Protein AF-A0A7C5WT04-F1 (afdb_monomer)

Foldseek 3Di:
DQVVVVEAEDEDDDPPDQWEQPPVVSYIYGYPPDDPQSSLLSVQLNVLLVVCVVPPVNLVVLVVVDDDPRSVVVSSVSSNVRSLCVQQNLVNLLVVCVVPNQDLVQLVVSCVVSVHHSQSSQVSNQVSVDAQKKKWKWADVQIFTCDIDHAQTDDGGQGDDCPAVLVVCLVVQDKDWAWHQDRQGKIFGIKIWGDDPRMIIIIGGNIGHHDD

Organism: NCBI:txid187137

InterPro domains:
  IPR010359 IrrE N-terminal-like domain [PF06114] (23-123)
  IPR052345 Radiation response metalloprotease [PTHR43236] (22-124)

Solvent-accessible surface area (backbone atoms only — not comparable to full-atom values): 11255 Å² total; per-residue (Å²): 111,53,73,82,73,75,38,46,69,48,77,38,93,52,88,96,45,65,52,48,69,40,79,92,76,58,30,38,37,30,30,61,93,55,53,73,52,53,44,51,46,39,54,36,25,52,50,30,48,52,56,45,70,69,33,62,65,63,46,48,55,44,57,76,76,31,59,69,74,58,27,54,54,49,51,55,50,49,18,53,49,47,20,45,40,74,53,54,40,64,70,57,52,48,50,52,36,73,74,66,44,99,45,40,63,52,27,52,53,47,8,61,77,50,51,48,50,48,68,56,30,30,50,54,50,27,62,71,70,34,88,32,15,26,26,37,35,32,32,71,86,75,40,16,29,71,41,50,42,54,39,58,46,42,59,70,62,47,66,56,53,79,87,36,69,72,40,46,22,56,75,68,60,47,65,48,74,42,64,41,78,41,69,86,57,12,38,22,61,41,28,35,39,38,50,55,95,81,23,32,28,34,31,32,33,61,31,42,65,50,84,128

Mean predicted aligned error: 5.3 Å

Secondary structure (DSSP, 8-state):
-GGGGT-EEEEE--TT-SEEEETTTTEEEEETT--HHHHHHHHHHHHHHHHHHH-HHHHHHHHHH--HHHHHHHHHHHHHHHHHHHHS-HHHHHHHHHHH-S-THHHHHHHHHHT--HHHHHHHHHHHH-TTEEEEEEETTTTEEEEEEETTPPPTTPBPPTTSHHHHHHHH---EEEEEEPTTS-EEEEEEEEEETTEEEEEEEEEEPPP-

pLDDT: mean 91.9, std 8.06, range [43.53, 98.06]

Structure (mmCIF, N/CA/C/O backbone):
data_AF-A0A7C5WT04-F1
#
_entry.id   AF-A0A7C5WT04-F1
#
loop_
_atom_site.group_PDB
_atom_site.id
_atom_site.type_symbol
_atom_site.label_atom_id
_atom_site.label_alt_id
_atom_site.label_comp_id
_atom_site.label_asym_id
_atom_site.label_entity_id
_atom_site.label_seq_id
_atom_site.pdbx_PDB_ins_code
_atom_site.Cartn_x
_atom_site.Cartn_y
_atom_site.Cartn_z
_atom_site.occupancy
_atom_site.B_iso_or_equiv
_atom_site.auth_seq_id
_atom_site.auth_comp_id
_atom_site.auth_asym_id
_atom_site.auth_atom_id
_atom_site.pdbx_PDB_model_num
ATOM 1 N N . MET A 1 1 ? -11.963 -11.479 10.778 1.00 56.78 1 MET A N 1
ATOM 2 C CA . MET A 1 1 ? -11.386 -10.210 11.261 1.00 56.78 1 MET A CA 1
ATOM 3 C C . MET A 1 1 ? -12.287 -9.631 12.344 1.00 56.78 1 MET A C 1
ATOM 5 O O . MET A 1 1 ? -12.083 -10.039 13.468 1.00 56.78 1 MET A O 1
ATOM 9 N N . ALA A 1 2 ? -13.352 -8.876 12.051 1.00 56.00 2 ALA A N 1
ATOM 10 C CA . ALA A 1 2 ? -14.196 -8.246 13.087 1.00 56.00 2 ALA A CA 1
ATOM 11 C C . ALA A 1 2 ? -14.791 -9.197 14.156 1.00 56.00 2 ALA A C 1
ATOM 13 O O . ALA A 1 2 ? -14.663 -8.926 15.344 1.00 56.00 2 ALA A O 1
ATOM 14 N N . ALA A 1 3 ? -15.331 -10.360 13.765 1.00 56.12 3 ALA A N 1
ATOM 15 C CA . ALA A 1 3 ? -15.886 -11.328 14.725 1.00 56.12 3 ALA A CA 1
ATOM 16 C C . ALA A 1 3 ? -14.841 -11.919 15.695 1.00 56.12 3 ALA A C 1
ATOM 18 O O . ALA A 1 3 ? -15.189 -12.319 16.798 1.00 56.12 3 ALA A O 1
ATOM 19 N N . GLY A 1 4 ? -13.562 -11.956 15.300 1.00 60.34 4 GLY A N 1
ATOM 20 C CA . GLY A 1 4 ? -12.471 -12.423 16.166 1.00 60.34 4 GLY A CA 1
ATOM 21 C C . GLY A 1 4 ? -12.007 -11.380 17.186 1.00 60.34 4 GLY A C 1
ATOM 22 O O . GLY A 1 4 ? -11.239 -11.721 18.072 1.00 60.34 4 GLY A O 1
ATOM 23 N N . ILE A 1 5 ? -12.470 -10.132 17.052 1.00 61.31 5 ILE A N 1
ATOM 24 C CA . ILE A 1 5 ? -12.111 -8.976 17.892 1.00 61.31 5 ILE A CA 1
ATOM 25 C C . ILE A 1 5 ? -13.362 -8.484 18.660 1.00 61.31 5 ILE A C 1
ATOM 27 O O . ILE A 1 5 ? -13.344 -7.455 19.314 1.00 61.31 5 ILE A O 1
ATOM 31 N N . GLY A 1 6 ? -14.485 -9.212 18.581 1.00 68.38 6 GLY A N 1
ATOM 32 C CA . GLY A 1 6 ? -15.721 -8.877 19.300 1.00 68.38 6 GLY A CA 1
ATOM 33 C C . GLY A 1 6 ? -16.597 -7.803 18.645 1.00 68.38 6 GLY A C 1
ATOM 34 O O . GLY A 1 6 ? -17.651 -7.478 19.187 1.00 68.38 6 GLY A O 1
ATOM 35 N N . PHE A 1 7 ? -16.235 -7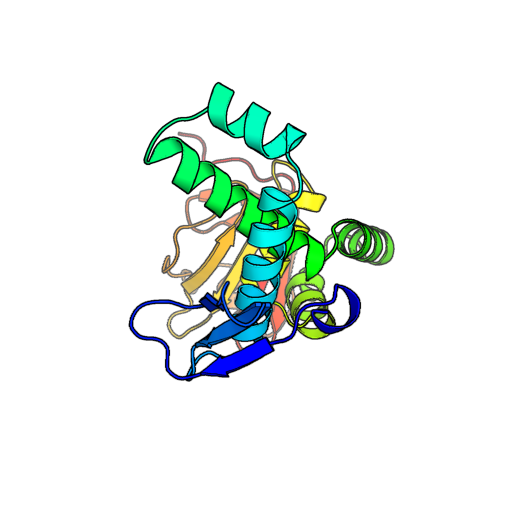.295 17.462 1.00 76.19 7 PHE A N 1
ATOM 36 C CA . PHE A 1 7 ? -17.035 -6.289 16.757 1.00 76.19 7 PHE A CA 1
ATOM 37 C C . PHE A 1 7 ? -18.070 -6.917 15.827 1.00 76.19 7 PHE A C 1
ATOM 39 O O . PHE A 1 7 ? -17.765 -7.774 14.988 1.00 76.19 7 PHE A O 1
ATOM 46 N N . ARG A 1 8 ? -19.306 -6.418 15.921 1.00 86.88 8 ARG A N 1
ATOM 47 C CA . ARG A 1 8 ? -20.314 -6.604 14.874 1.00 86.88 8 ARG A CA 1
ATOM 48 C C . ARG A 1 8 ? -20.053 -5.598 13.766 1.00 86.88 8 ARG A C 1
ATOM 50 O O . ARG A 1 8 ? -19.642 -4.472 14.031 1.00 86.88 8 ARG A O 1
ATOM 57 N N . TRP A 1 9 ? -20.322 -5.988 12.528 1.00 91.00 9 TRP A N 1
ATOM 58 C CA . TRP A 1 9 ? -20.240 -5.064 11.406 1.00 91.00 9 TRP A CA 1
ATOM 59 C C . TRP A 1 9 ? -21.327 -5.346 10.379 1.00 91.00 9 TRP A C 1
ATOM 61 O O . TRP A 1 9 ? -21.809 -6.477 10.265 1.00 91.00 9 TRP A O 1
ATOM 71 N N . ARG A 1 10 ? -21.710 -4.312 9.631 1.00 91.31 10 ARG A N 1
ATOM 72 C CA . ARG A 1 10 ? -22.603 -4.432 8.476 1.00 91.31 10 ARG A CA 1
ATOM 73 C C . ARG A 1 10 ? -22.314 -3.351 7.447 1.00 91.31 10 ARG A C 1
ATOM 75 O O . ARG A 1 10 ? -21.792 -2.287 7.771 1.00 91.31 10 ARG A O 1
ATOM 82 N N . VAL A 1 11 ? -22.705 -3.625 6.211 1.00 92.06 11 VAL A N 1
ATOM 83 C CA . VAL A 1 11 ? -22.750 -2.617 5.154 1.00 92.06 11 VAL A CA 1
ATOM 84 C C . VAL A 1 11 ? -24.024 -1.779 5.324 1.00 92.06 11 VAL A C 1
ATOM 86 O O . VAL A 1 11 ? -25.072 -2.326 5.680 1.00 92.06 11 VAL A O 1
ATOM 89 N N . ALA A 1 12 ? -23.924 -0.463 5.140 1.00 90.69 12 ALA A N 1
ATOM 90 C CA . ALA A 1 12 ? -25.054 0.456 5.237 1.00 90.69 12 ALA A CA 1
ATOM 91 C C . ALA A 1 12 ? -24.854 1.706 4.365 1.00 90.69 12 ALA A C 1
ATOM 93 O O . ALA A 1 12 ? -23.727 2.124 4.088 1.00 90.69 12 ALA A O 1
ATOM 94 N N . ALA A 1 13 ? -25.956 2.349 3.987 1.00 89.62 13 ALA A N 1
ATOM 95 C CA . ALA A 1 13 ? -25.935 3.688 3.417 1.00 89.62 13 ALA A CA 1
ATOM 96 C C . ALA A 1 13 ? -25.501 4.712 4.483 1.00 89.62 13 ALA A C 1
ATOM 98 O O . ALA A 1 13 ? -26.243 5.008 5.421 1.00 89.62 13 ALA A O 1
ATOM 99 N N . ILE A 1 14 ? -24.289 5.247 4.334 1.00 87.06 14 ILE A N 1
ATOM 100 C CA . ILE A 1 14 ? -23.695 6.252 5.222 1.00 87.06 14 ILE A CA 1
ATOM 101 C C . ILE A 1 14 ? -23.277 7.437 4.354 1.00 87.06 14 ILE A C 1
ATOM 103 O O . ILE A 1 14 ? -22.489 7.287 3.420 1.00 87.06 14 ILE A O 1
ATOM 107 N N . ALA A 1 15 ? -23.822 8.620 4.626 1.00 81.94 15 ALA A N 1
ATOM 108 C CA . ALA A 1 15 ? -23.558 9.796 3.808 1.00 81.94 15 ALA A CA 1
ATOM 109 C C . ALA A 1 15 ? -22.176 10.394 4.117 1.00 81.94 15 ALA A C 1
ATOM 111 O O . ALA A 1 15 ? -21.880 10.739 5.259 1.00 81.94 15 ALA A O 1
ATOM 112 N N . GLY A 1 16 ? -21.344 10.551 3.084 1.00 82.25 16 GLY A N 1
ATOM 113 C CA . GLY A 1 16 ? -20.104 11.334 3.153 1.00 82.25 16 GLY A CA 1
ATOM 114 C C . GLY A 1 16 ? -18.957 10.717 3.960 1.00 82.25 16 GLY A C 1
ATOM 115 O O . GLY A 1 16 ? -17.970 11.408 4.196 1.00 82.25 16 GLY A O 1
ATOM 116 N N . ARG A 1 17 ? -19.053 9.447 4.377 1.00 86.75 17 ARG A N 1
ATOM 117 C CA . ARG A 1 17 ? -17.987 8.733 5.103 1.00 86.75 17 ARG A CA 1
ATOM 118 C C . ARG A 1 17 ? -17.808 7.326 4.554 1.00 86.75 17 ARG A C 1
ATOM 120 O O . ARG A 1 17 ? -18.760 6.729 4.063 1.00 86.75 17 ARG A O 1
ATOM 127 N N . ASP A 1 18 ? -16.590 6.807 4.665 1.00 88.69 18 ASP A N 1
ATOM 128 C CA . ASP A 1 18 ? -16.270 5.447 4.234 1.00 88.69 18 ASP A CA 1
ATOM 129 C C . ASP A 1 18 ? -16.703 4.392 5.262 1.00 88.69 18 ASP A C 1
ATOM 131 O O . ASP A 1 18 ? -17.122 3.303 4.870 1.00 88.69 18 ASP A O 1
ATOM 135 N N . GLY A 1 19 ? -16.643 4.725 6.551 1.00 90.44 19 GLY A N 1
ATOM 136 C CA . GLY A 1 19 ? -17.105 3.906 7.665 1.00 90.44 19 GLY A CA 1
ATOM 137 C C . GLY A 1 19 ? -17.355 4.749 8.914 1.00 90.44 19 GLY A C 1
ATOM 138 O O . GLY A 1 19 ? -17.073 5.951 8.924 1.00 90.44 19 GLY A O 1
ATOM 139 N N . LEU A 1 20 ? -17.979 4.132 9.918 1.00 90.56 20 LEU A N 1
ATOM 140 C CA . LEU A 1 20 ? -18.071 4.657 11.281 1.00 90.56 20 LEU A CA 1
ATOM 141 C C . LEU A 1 20 ? -18.406 3.546 12.279 1.00 90.56 20 LEU A C 1
ATOM 143 O O . LEU A 1 20 ? -19.173 2.633 11.965 1.00 90.56 20 LEU A O 1
ATOM 147 N N . LEU A 1 21 ? -17.917 3.666 13.508 1.00 86.94 21 LEU A N 1
ATOM 148 C CA . LEU A 1 21 ? -18.434 2.911 14.646 1.00 86.94 21 LEU A CA 1
ATOM 149 C C . LEU A 1 21 ? -19.702 3.577 15.200 1.00 86.94 21 LEU A C 1
ATOM 151 O O . LEU A 1 21 ? -19.679 4.719 15.654 1.00 86.94 21 LEU A O 1
ATOM 155 N N . ASP A 1 22 ? -20.817 2.849 15.195 1.00 85.88 22 ASP A N 1
ATOM 156 C CA . ASP A 1 22 ? -22.022 3.267 15.906 1.00 85.88 22 ASP A CA 1
ATOM 157 C C . ASP A 1 22 ? -21.886 2.898 17.387 1.00 85.88 22 ASP A C 1
ATOM 159 O O . ASP A 1 22 ? -22.090 1.744 17.776 1.00 85.88 22 ASP A O 1
ATOM 163 N N . ALA A 1 23 ? -21.537 3.889 18.211 1.00 77.56 23 ALA A N 1
ATOM 164 C CA . ALA A 1 23 ? -21.316 3.723 19.646 1.00 77.56 23 ALA A CA 1
ATOM 165 C C . ALA A 1 23 ? -22.549 3.180 20.388 1.00 77.56 23 ALA A C 1
ATOM 167 O O . ALA A 1 23 ? -22.398 2.439 21.357 1.00 77.56 23 ALA A O 1
ATOM 168 N N . ALA A 1 24 ? -23.766 3.492 19.925 1.00 80.81 24 ALA A N 1
ATOM 169 C CA . ALA A 1 24 ? -24.991 3.034 20.580 1.00 80.81 24 ALA A CA 1
ATOM 170 C C . ALA A 1 24 ? -25.208 1.524 20.408 1.00 80.81 24 ALA A C 1
ATOM 172 O O . ALA A 1 24 ? -25.714 0.857 21.310 1.00 80.81 24 ALA A O 1
ATOM 173 N N . SER A 1 25 ? -24.827 0.973 19.253 1.00 80.88 25 SER A N 1
ATOM 174 C CA . SER A 1 25 ? -25.004 -0.449 18.947 1.00 80.88 25 SER A CA 1
ATOM 175 C C . SER A 1 25 ? -23.718 -1.275 19.035 1.00 80.88 25 SER A C 1
ATOM 177 O O . SER A 1 25 ? -23.782 -2.505 18.914 1.00 80.88 25 SER A O 1
ATOM 179 N N . GLY A 1 26 ? -22.558 -0.635 19.207 1.00 80.50 26 GLY A N 1
ATOM 180 C CA . GLY A 1 26 ? -21.248 -1.285 19.137 1.00 80.50 26 GLY A CA 1
ATOM 181 C C . GLY A 1 26 ? -20.995 -1.947 17.779 1.00 80.50 26 GLY A C 1
ATOM 182 O O . GLY A 1 26 ? -20.380 -3.013 17.713 1.00 80.50 26 GLY A O 1
ATOM 183 N N . THR A 1 27 ? -21.551 -1.382 16.702 1.00 90.00 27 THR A N 1
ATOM 184 C CA . THR A 1 27 ? -21.492 -1.966 15.354 1.00 90.00 27 THR A CA 1
ATOM 185 C C . THR A 1 27 ? -20.704 -1.063 14.419 1.00 90.00 27 THR A C 1
ATOM 187 O O . THR A 1 27 ? -21.025 0.113 14.273 1.00 90.00 27 THR A O 1
ATOM 190 N N . ILE A 1 28 ? -19.716 -1.626 13.726 1.00 91.69 28 ILE A N 1
ATOM 191 C CA . ILE A 1 28 ? -19.000 -0.925 12.659 1.00 91.69 28 ILE A CA 1
ATOM 192 C C . ILE A 1 28 ? -19.870 -0.924 11.400 1.00 91.69 28 ILE A C 1
ATOM 194 O O . ILE A 1 28 ? -20.248 -1.975 10.873 1.00 91.69 28 ILE A O 1
ATOM 198 N N . LEU A 1 29 ? -20.188 0.264 10.907 1.00 93.31 29 LEU A N 1
ATOM 199 C CA . LEU A 1 29 ? -20.897 0.467 9.657 1.00 93.31 29 LEU A CA 1
ATOM 200 C C . LEU A 1 29 ? -19.880 0.787 8.561 1.00 93.31 29 LEU A C 1
ATOM 202 O O . LEU A 1 29 ? -19.043 1.670 8.721 1.00 93.31 29 LEU A O 1
ATOM 206 N N . VAL A 1 30 ? -19.965 0.075 7.441 1.00 93.50 30 VAL A N 1
ATOM 207 C CA . VAL A 1 30 ? -19.126 0.304 6.257 1.00 93.50 30 VAL A CA 1
ATOM 208 C C . VAL A 1 30 ? -20.006 0.788 5.111 1.00 93.50 30 VAL A C 1
ATOM 210 O O . VAL A 1 30 ? -21.088 0.240 4.892 1.00 93.50 30 VAL A O 1
ATOM 213 N N . ALA A 1 31 ? -19.553 1.803 4.377 1.00 93.56 31 ALA A N 1
ATOM 214 C CA . ALA A 1 31 ? -20.346 2.414 3.322 1.00 93.56 31 ALA A CA 1
ATOM 215 C C . ALA A 1 31 ? -20.655 1.449 2.160 1.00 93.56 31 ALA A C 1
ATOM 217 O O . ALA A 1 31 ? -19.808 0.685 1.678 1.00 93.56 31 ALA A O 1
ATOM 218 N N . GLU A 1 32 ? -21.890 1.530 1.669 1.00 92.25 32 GLU A N 1
ATOM 219 C CA . GLU A 1 32 ? -22.326 0.891 0.426 1.00 92.25 32 GLU A CA 1
ATOM 220 C C . GLU A 1 32 ? -21.578 1.433 -0.806 1.00 92.25 32 GLU A C 1
ATOM 222 O O . GLU A 1 32 ? -21.035 2.536 -0.811 1.00 92.25 32 GLU A O 1
ATOM 227 N N . GLY A 1 33 ? -21.522 0.637 -1.880 1.00 88.00 33 GLY A N 1
ATOM 228 C CA . GLY A 1 33 ? -20.893 1.031 -3.151 1.00 88.00 33 GLY A CA 1
ATOM 229 C C . GLY A 1 33 ? -19.359 0.970 -3.175 1.00 88.00 33 GLY A C 1
ATOM 230 O O . GLY A 1 33 ? -18.752 1.075 -4.242 1.00 88.00 33 GLY A O 1
ATOM 231 N N . GLN A 1 34 ? -18.710 0.739 -2.033 1.00 88.44 34 GLN A N 1
ATOM 232 C CA . GLN A 1 34 ? -17.281 0.451 -1.979 1.00 88.44 34 GLN A CA 1
ATOM 233 C C . GLN A 1 34 ? -16.959 -0.942 -2.536 1.00 88.44 34 GLN A C 1
ATOM 235 O O . GLN A 1 34 ? -17.713 -1.899 -2.363 1.00 88.44 34 GLN A O 1
ATOM 240 N N . SER A 1 35 ? -15.783 -1.086 -3.153 1.00 89.81 35 SER A N 1
ATOM 2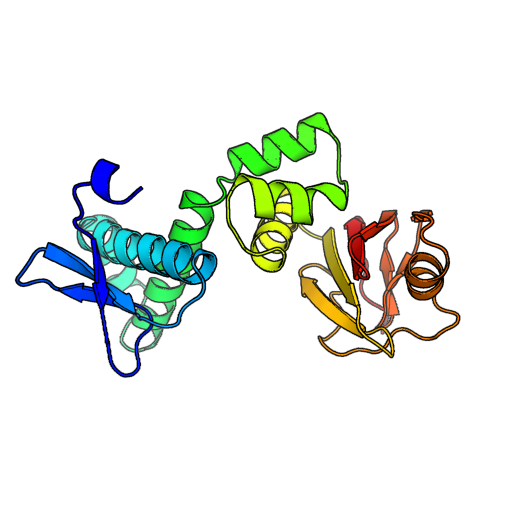41 C CA . SER A 1 35 ? -15.285 -2.412 -3.527 1.00 89.81 35 SER A CA 1
ATOM 242 C C . SER A 1 35 ? -15.038 -3.269 -2.275 1.00 89.81 35 SER A C 1
ATOM 244 O O . SER A 1 35 ? -14.645 -2.720 -1.243 1.00 89.81 35 SER A O 1
ATOM 246 N N . PRO A 1 36 ? -15.154 -4.610 -2.346 1.00 90.00 36 PRO A N 1
ATOM 247 C CA . PRO A 1 36 ? -14.924 -5.485 -1.188 1.00 90.00 36 PRO A CA 1
ATOM 248 C C . PRO A 1 36 ? -13.563 -5.268 -0.510 1.00 90.00 36 PRO A C 1
ATOM 250 O O . PRO A 1 36 ? -13.424 -5.356 0.706 1.00 90.00 36 PRO A O 1
ATOM 253 N N . ARG A 1 37 ? -12.543 -4.932 -1.304 1.00 90.19 37 ARG A N 1
ATOM 254 C CA . ARG A 1 37 ? -11.201 -4.593 -0.826 1.00 90.19 37 ARG A CA 1
ATOM 255 C C . ARG A 1 37 ? -11.178 -3.289 -0.024 1.00 90.19 37 ARG A C 1
ATOM 257 O O . ARG A 1 37 ? -10.518 -3.235 1.008 1.00 90.19 37 ARG A O 1
ATOM 264 N N . ARG A 1 38 ? -11.895 -2.255 -0.479 1.00 91.06 38 ARG A N 1
ATOM 265 C CA . ARG A 1 38 ? -12.017 -0.989 0.258 1.00 91.06 38 ARG A CA 1
ATOM 266 C C . ARG A 1 38 ? -12.828 -1.183 1.537 1.00 91.06 38 ARG A C 1
ATOM 268 O O . ARG A 1 38 ? -12.363 -0.752 2.579 1.00 91.06 38 ARG A O 1
ATOM 275 N N . GLN A 1 39 ? -13.918 -1.951 1.483 1.00 92.38 39 GLN A N 1
ATOM 276 C CA . GLN A 1 39 ? -14.703 -2.306 2.670 1.00 92.38 39 GLN A CA 1
ATOM 277 C C . GLN A 1 39 ? -13.863 -3.023 3.733 1.00 92.38 39 GLN A C 1
ATOM 279 O O . GLN A 1 39 ? -13.971 -2.717 4.915 1.00 92.38 39 GLN A O 1
ATOM 284 N N . ARG A 1 40 ? -12.988 -3.956 3.326 1.00 92.88 40 ARG A N 1
ATOM 285 C CA . ARG A 1 40 ? -12.052 -4.631 4.244 1.00 92.88 40 ARG A CA 1
ATOM 286 C C . ARG A 1 40 ? -11.071 -3.660 4.894 1.00 92.88 40 ARG A C 1
ATOM 288 O O . ARG A 1 40 ? -10.811 -3.796 6.085 1.00 92.88 40 ARG A O 1
ATOM 295 N N . PHE A 1 41 ? -10.537 -2.710 4.125 1.00 93.69 41 PHE A N 1
ATOM 296 C CA . PHE A 1 41 ? -9.653 -1.673 4.656 1.00 93.69 41 PHE A CA 1
ATOM 297 C C . PHE A 1 41 ? -10.378 -0.768 5.645 1.00 93.69 41 PHE A C 1
ATOM 299 O O . PHE A 1 41 ? -9.907 -0.612 6.763 1.00 93.69 41 PHE A O 1
ATOM 306 N N . THR A 1 42 ? -11.549 -0.251 5.272 1.00 93.94 42 THR A N 1
ATOM 307 C CA . THR A 1 42 ? -12.393 0.549 6.161 1.00 93.94 42 THR A CA 1
ATOM 308 C C . THR A 1 42 ? -12.718 -0.212 7.440 1.00 93.94 42 THR A C 1
ATOM 310 O O . THR A 1 42 ? -12.518 0.313 8.523 1.00 93.94 42 THR A O 1
ATOM 313 N N . LEU A 1 43 ? -13.139 -1.474 7.348 1.00 93.44 43 LEU A N 1
ATOM 314 C CA . LEU A 1 43 ? -13.425 -2.279 8.533 1.00 93.44 43 LEU A CA 1
ATOM 315 C C . LEU A 1 43 ? -12.204 -2.400 9.458 1.00 93.44 43 LEU A C 1
ATOM 317 O O . LEU A 1 43 ? -12.342 -2.232 10.664 1.00 93.44 43 LEU A O 1
ATOM 321 N N . ALA A 1 44 ? -11.019 -2.683 8.911 1.00 93.62 44 ALA A N 1
ATOM 322 C CA . ALA A 1 44 ? -9.790 -2.753 9.700 1.00 93.62 44 ALA A CA 1
ATOM 323 C C . ALA A 1 44 ? -9.414 -1.390 10.312 1.00 93.62 44 ALA A C 1
ATOM 325 O O . ALA A 1 44 ? -8.949 -1.338 11.446 1.00 93.62 44 ALA A O 1
ATOM 326 N N . HIS A 1 45 ? -9.651 -0.298 9.585 1.00 94.81 45 HIS A N 1
ATOM 327 C CA . HIS A 1 45 ? -9.417 1.072 10.035 1.00 94.81 45 HIS A CA 1
ATOM 328 C C . HIS A 1 45 ? -10.316 1.447 11.224 1.00 94.81 45 HIS A C 1
ATOM 330 O O . HIS A 1 45 ? -9.814 1.912 12.242 1.00 94.81 45 HIS A O 1
ATOM 336 N N . GLU A 1 46 ? -11.616 1.156 11.155 1.00 93.62 46 GLU A N 1
ATOM 337 C CA . GLU A 1 46 ? -12.550 1.403 12.265 1.00 93.62 46 GLU A CA 1
ATOM 338 C C . GLU A 1 46 ? -12.243 0.528 13.491 1.00 93.62 46 GLU A C 1
ATOM 340 O O . GLU A 1 46 ? -12.360 0.977 14.629 1.00 93.62 46 GLU A O 1
ATOM 345 N N . VAL A 1 47 ? -11.795 -0.718 13.282 1.00 92.25 47 VAL A N 1
ATOM 346 C CA . VAL A 1 47 ? -11.300 -1.551 14.390 1.00 92.25 47 VAL A CA 1
ATOM 347 C C . VAL A 1 47 ? -10.091 -0.891 15.059 1.00 92.25 47 VAL A C 1
ATOM 349 O O . VAL A 1 47 ? -10.015 -0.880 16.283 1.00 92.25 47 VAL A O 1
ATOM 352 N N . MET A 1 48 ? -9.157 -0.325 14.287 1.00 93.69 48 MET A N 1
ATOM 353 C CA . MET A 1 48 ? -7.988 0.349 14.857 1.00 93.69 48 MET A CA 1
ATOM 354 C C . MET A 1 48 ? -8.344 1.603 15.646 1.00 93.69 48 MET A C 1
ATOM 356 O O . MET A 1 48 ? -7.749 1.804 16.701 1.00 93.69 48 MET A O 1
ATOM 360 N N . HIS A 1 49 ? -9.317 2.398 15.188 1.00 91.88 49 HIS A N 1
ATOM 361 C CA . HIS A 1 49 ? -9.840 3.512 15.985 1.00 91.88 49 HIS A CA 1
ATOM 362 C C . HIS A 1 49 ? -10.226 3.038 17.377 1.00 91.88 49 HIS A C 1
ATOM 364 O O . HIS A 1 49 ? -9.769 3.586 18.376 1.00 91.88 49 HIS A O 1
ATOM 370 N N . ARG A 1 50 ? -11.000 1.954 17.437 1.00 89.94 50 ARG A N 1
ATOM 371 C CA . ARG A 1 50 ? -11.492 1.451 18.707 1.00 89.94 50 ARG A CA 1
ATOM 372 C C . ARG A 1 50 ? -10.389 0.886 19.599 1.00 89.94 50 ARG A C 1
ATOM 374 O O . ARG A 1 50 ? -10.413 1.131 20.797 1.00 89.94 50 ARG A O 1
ATOM 381 N N . LEU A 1 51 ? -9.423 0.170 19.027 1.00 91.25 51 LEU A N 1
ATOM 382 C CA . LEU A 1 51 ? -8.277 -0.340 19.787 1.00 91.25 51 LEU A CA 1
ATOM 383 C C . LEU A 1 51 ? -7.432 0.799 20.375 1.00 91.25 51 LEU A C 1
ATOM 385 O O . LEU A 1 51 ? -6.988 0.689 21.510 1.00 91.25 51 LEU A O 1
ATOM 389 N N . ILE A 1 52 ? -7.242 1.895 19.634 1.00 92.56 52 ILE A N 1
ATOM 390 C CA . ILE A 1 52 ? -6.512 3.075 20.123 1.00 92.56 52 ILE A CA 1
ATOM 391 C C . ILE A 1 52 ? -7.312 3.797 21.216 1.00 92.56 52 ILE A C 1
ATOM 393 O O . ILE A 1 52 ? -6.739 4.212 22.212 1.00 92.56 52 ILE A O 1
ATOM 397 N N . GLU A 1 53 ? -8.632 3.921 21.067 1.00 89.94 53 GLU A N 1
ATOM 398 C CA . GLU A 1 53 ? -9.502 4.513 22.095 1.00 89.94 53 GLU A CA 1
ATOM 399 C C . GLU A 1 53 ? -9.560 3.692 23.395 1.00 89.94 53 GLU A C 1
ATOM 401 O O . GLU A 1 53 ? -9.825 4.245 24.461 1.00 89.94 53 GLU A O 1
ATOM 406 N N . GLU A 1 54 ? -9.377 2.370 23.319 1.00 90.56 54 GLU A N 1
ATOM 407 C CA . GLU A 1 54 ? -9.296 1.479 24.488 1.00 90.56 54 GLU A CA 1
ATOM 408 C C . GLU A 1 54 ? -7.934 1.541 25.189 1.00 90.56 54 GLU A C 1
ATOM 410 O O . GLU A 1 54 ? -7.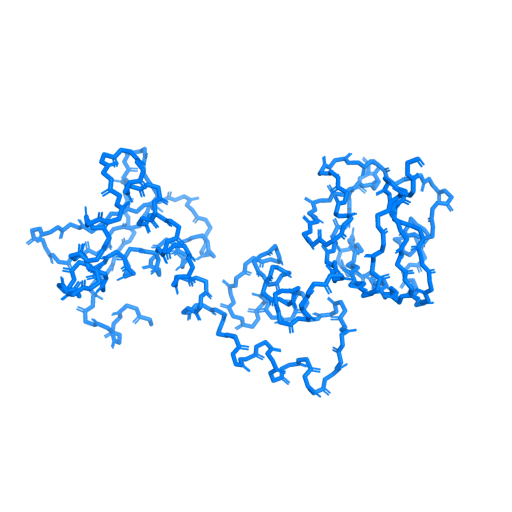846 1.230 26.378 1.00 90.56 54 GLU A O 1
ATOM 415 N N . ASP A 1 55 ? -6.891 1.957 24.474 1.00 94.19 55 ASP A N 1
ATOM 416 C CA . ASP A 1 55 ? -5.537 2.106 24.993 1.00 94.19 55 ASP A CA 1
ATOM 417 C C . ASP A 1 55 ? -5.351 3.499 25.611 1.00 94.19 55 ASP A C 1
ATOM 419 O O . ASP A 1 55 ? -4.950 4.467 24.962 1.00 94.19 55 ASP A O 1
ATOM 423 N N . GLY A 1 56 ? -5.688 3.602 26.899 1.00 92.81 56 GLY A N 1
ATOM 424 C CA . GLY A 1 56 ? -5.623 4.863 27.639 1.00 92.81 56 GLY A CA 1
ATOM 425 C C . GLY A 1 56 ? -4.216 5.458 27.746 1.00 92.81 56 GLY A C 1
ATOM 426 O O . GLY A 1 56 ? -4.097 6.680 27.803 1.00 92.81 56 GLY A O 1
ATOM 427 N N . GLU A 1 57 ? -3.165 4.631 27.744 1.00 95.94 57 GLU A N 1
ATOM 428 C CA . GLU A 1 57 ? -1.777 5.109 27.775 1.00 95.94 57 GLU A CA 1
ATOM 429 C C . GLU A 1 57 ? -1.405 5.729 26.426 1.00 95.94 57 GLU A C 1
ATOM 431 O O . GLU A 1 57 ? -1.027 6.899 26.372 1.00 95.94 57 GLU A O 1
ATOM 436 N N . LEU A 1 58 ? -1.626 5.002 25.324 1.00 93.50 58 LEU A N 1
ATOM 437 C CA . LEU A 1 58 ? -1.365 5.516 23.978 1.00 93.50 58 LEU A CA 1
ATOM 438 C C . LEU A 1 58 ? -2.164 6.791 23.687 1.00 93.50 58 LEU A C 1
ATOM 440 O O . LEU A 1 58 ? -1.646 7.733 23.084 1.00 93.50 58 LEU A O 1
ATOM 444 N N . LEU A 1 59 ? -3.435 6.827 24.088 1.00 92.94 59 LEU A N 1
ATOM 445 C CA . LEU A 1 59 ? -4.280 7.994 23.873 1.00 92.94 59 LEU A CA 1
ATOM 446 C C . LEU A 1 59 ? -3.779 9.202 24.680 1.00 92.94 59 LEU A C 1
ATOM 448 O O . LEU A 1 59 ? -3.752 10.310 24.144 1.00 92.94 59 LEU A O 1
ATOM 452 N N . SER A 1 60 ? -3.338 8.990 25.925 1.00 94.19 60 SER A N 1
ATOM 453 C CA . SER A 1 60 ? -2.719 10.038 26.747 1.00 94.19 60 SER A CA 1
ATOM 454 C C . SER A 1 60 ? -1.460 10.593 26.079 1.00 94.19 60 SER A C 1
ATOM 456 O O . SER A 1 60 ? -1.375 11.801 25.862 1.00 94.19 60 SER A O 1
ATOM 458 N N . ASP A 1 61 ? -0.542 9.723 25.649 1.00 95.81 61 ASP A N 1
ATOM 459 C CA . ASP A 1 61 ? 0.695 10.117 24.960 1.00 95.81 61 ASP A CA 1
ATOM 460 C C . ASP A 1 61 ? 0.411 10.943 23.693 1.00 95.81 61 ASP A C 1
ATOM 462 O O . ASP A 1 61 ? 1.099 11.923 23.386 1.00 95.81 61 ASP A O 1
ATOM 466 N N . LEU A 1 62 ? -0.630 10.574 22.939 1.00 93.56 62 LEU A N 1
ATOM 467 C CA . LEU A 1 62 ? -1.043 11.310 21.746 1.00 93.56 62 LEU A CA 1
ATOM 468 C C . LEU A 1 62 ? -1.582 12.702 22.075 1.00 93.56 62 LEU A C 1
ATOM 470 O O . LEU A 1 62 ? -1.268 13.646 21.349 1.00 93.56 62 LEU A O 1
ATOM 474 N N . HIS A 1 63 ? -2.369 12.831 23.143 1.00 93.69 63 HIS A N 1
ATOM 475 C CA . HIS A 1 63 ? -2.888 14.117 23.607 1.00 93.69 63 HIS A CA 1
ATOM 476 C C . HIS A 1 63 ? -1.796 15.028 24.177 1.00 93.69 63 HIS A C 1
ATOM 478 O O . HIS A 1 63 ? -1.897 16.244 24.038 1.00 93.69 63 HIS A O 1
ATOM 484 N N . GLU A 1 64 ? -0.745 14.467 24.774 1.00 95.75 64 GLU A N 1
ATOM 485 C CA . GLU A 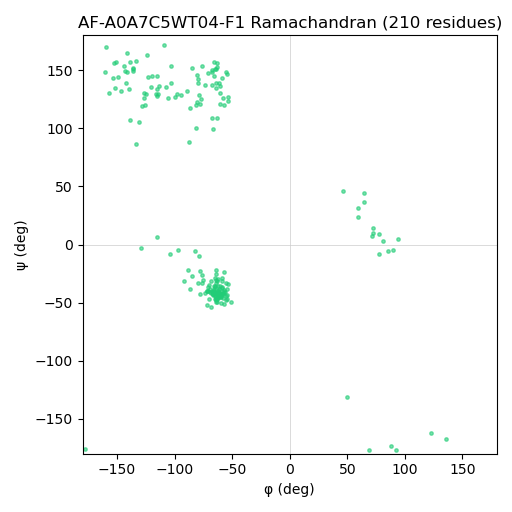1 64 ? 0.420 15.239 25.216 1.00 95.75 64 GLU A CA 1
ATOM 486 C C . GLU A 1 64 ? 1.256 15.748 24.032 1.00 95.75 64 GLU A C 1
ATOM 488 O O . GLU A 1 64 ? 1.783 16.861 24.064 1.00 95.75 64 GLU A O 1
ATOM 493 N N . ALA A 1 65 ? 1.375 14.948 22.969 1.00 95.62 65 ALA A N 1
ATOM 494 C CA . ALA A 1 65 ? 2.196 15.281 21.807 1.00 95.62 65 ALA A CA 1
ATOM 495 C C . ALA A 1 65 ? 1.484 16.157 20.759 1.00 95.62 65 ALA A C 1
ATOM 497 O O . ALA A 1 65 ? 2.150 16.865 19.994 1.00 95.62 65 ALA A O 1
ATOM 498 N N . TYR A 1 66 ? 0.153 16.093 20.667 1.00 96.31 66 TYR A N 1
ATOM 499 C CA . TYR A 1 66 ? -0.621 16.737 19.607 1.00 96.31 66 TYR A CA 1
ATOM 500 C C . TYR A 1 66 ? -1.958 17.293 20.104 1.00 96.31 66 TYR A C 1
ATOM 502 O O . TYR A 1 66 ? -2.640 16.693 20.925 1.00 96.31 66 TYR A O 1
ATOM 510 N N . GLU A 1 67 ? -2.414 18.380 19.477 1.00 93.94 67 GLU A N 1
ATOM 511 C CA . GLU A 1 67 ? -3.721 18.984 19.753 1.00 93.94 67 GLU A CA 1
ATOM 512 C C . GLU A 1 67 ? -4.493 19.315 18.466 1.00 93.94 67 GLU A C 1
ATOM 514 O O . GLU A 1 67 ? -3.924 19.465 17.373 1.00 93.94 67 GLU A O 1
ATOM 519 N N . GLY A 1 68 ? -5.820 19.430 18.597 1.00 95.25 68 GLY A N 1
ATOM 520 C CA . GLY A 1 68 ? -6.736 19.816 17.522 1.00 95.25 68 GLY A CA 1
ATOM 521 C C . GLY A 1 68 ? -6.530 19.010 16.236 1.00 95.25 68 GLY A C 1
ATOM 522 O O . GLY A 1 68 ? -6.395 17.789 16.248 1.00 95.25 68 GLY A O 1
ATOM 523 N N . ALA A 1 69 ? -6.432 19.706 15.103 1.00 95.19 69 ALA A N 1
ATOM 524 C CA . ALA A 1 69 ? -6.286 19.059 13.800 1.00 95.19 69 ALA A CA 1
ATOM 525 C C . ALA A 1 69 ? -4.976 18.253 13.647 1.00 95.19 69 ALA A C 1
ATOM 527 O O . ALA A 1 69 ? -4.883 17.391 12.773 1.00 95.19 69 ALA A O 1
ATOM 528 N N . ALA A 1 70 ? -3.927 18.540 14.431 1.00 94.81 70 ALA A N 1
ATOM 529 C CA . ALA A 1 70 ? -2.691 17.757 14.378 1.00 94.81 70 ALA A CA 1
ATOM 530 C C . ALA A 1 70 ? -2.879 16.371 15.005 1.00 94.81 70 ALA A C 1
ATOM 532 O O . ALA A 1 70 ? -2.401 15.390 14.430 1.00 94.81 70 ALA A O 1
ATOM 533 N N . LEU A 1 71 ? -3.623 16.309 16.113 1.00 94.69 71 LEU A N 1
ATOM 534 C CA . LEU A 1 71 ? -4.003 15.071 16.784 1.00 94.69 71 LEU A CA 1
ATOM 535 C C . LEU A 1 71 ? -4.883 14.204 15.883 1.00 94.69 71 LEU A C 1
ATOM 537 O O . LEU A 1 71 ? -4.551 13.045 15.655 1.00 94.69 71 LEU A O 1
ATOM 541 N N . GLU A 1 72 ? -5.933 14.776 15.287 1.00 93.50 72 GLU A N 1
ATOM 542 C CA . GLU A 1 72 ? -6.805 14.058 14.345 1.00 93.50 72 GLU A CA 1
ATOM 543 C C . GLU A 1 72 ? -5.991 13.433 13.205 1.00 93.50 72 GLU A C 1
ATOM 545 O O . GLU A 1 72 ? -6.100 12.244 12.920 1.00 93.50 72 GLU A O 1
ATOM 550 N N . ARG A 1 73 ? -5.076 14.202 12.599 1.00 94.62 73 ARG A N 1
ATOM 551 C CA . ARG A 1 73 ? -4.194 13.673 11.550 1.00 94.62 73 ARG A CA 1
ATOM 552 C C . ARG A 1 73 ? -3.253 12.580 12.061 1.00 94.62 73 ARG A C 1
ATOM 554 O O . ARG A 1 73 ? -2.864 11.723 11.269 1.00 94.62 73 ARG A O 1
ATOM 561 N N . ALA A 1 74 ? -2.797 12.645 13.310 1.00 94.00 74 ALA A N 1
ATOM 562 C CA . ALA A 1 74 ? -1.938 11.618 13.897 1.00 94.00 74 ALA A CA 1
ATOM 563 C C . ALA A 1 74 ? -2.713 10.314 14.126 1.00 94.00 74 ALA A C 1
ATOM 565 O O . ALA A 1 74 ? -2.247 9.264 13.682 1.00 94.00 74 ALA A O 1
ATOM 566 N N . LEU A 1 75 ? -3.913 10.402 14.704 1.00 95.06 75 LEU A N 1
ATOM 567 C CA . LEU A 1 75 ? -4.834 9.280 14.891 1.00 95.06 75 LEU A CA 1
ATOM 568 C C . LEU A 1 75 ? -5.171 8.607 13.559 1.00 95.06 75 LEU A C 1
ATOM 570 O O . LEU A 1 75 ? -4.935 7.415 13.400 1.00 95.06 75 LEU A O 1
ATOM 574 N N . GLU A 1 76 ? -5.587 9.377 12.555 1.00 94.44 76 GLU A N 1
ATOM 575 C CA . GLU A 1 76 ? -5.878 8.863 11.210 1.00 94.44 76 GLU A CA 1
ATOM 576 C C . GLU A 1 76 ? -4.682 8.122 10.590 1.00 94.44 76 GLU A C 1
ATOM 578 O O . GLU A 1 76 ? -4.828 7.070 9.958 1.00 94.44 76 GLU A O 1
ATOM 583 N N . ARG A 1 77 ? -3.457 8.637 10.768 1.00 94.50 77 ARG A N 1
ATOM 584 C CA . ARG A 1 77 ? -2.244 7.951 10.289 1.00 94.50 77 ARG A CA 1
ATOM 585 C C . ARG A 1 77 ? -1.997 6.642 11.034 1.00 94.50 77 ARG A C 1
ATOM 587 O O . ARG A 1 77 ? -1.625 5.662 10.389 1.00 94.50 77 ARG A O 1
ATOM 594 N N . LEU A 1 78 ? -2.204 6.614 12.350 1.00 95.31 78 LEU A N 1
ATOM 595 C CA . LEU A 1 78 ? -2.062 5.402 13.157 1.00 95.31 78 LEU A CA 1
ATOM 596 C C . LEU A 1 78 ? -3.119 4.355 12.800 1.00 95.31 78 LEU A C 1
ATOM 598 O O . LEU A 1 78 ? -2.762 3.195 12.603 1.00 95.31 78 LEU A O 1
ATOM 602 N N . CYS A 1 79 ? -4.376 4.754 12.600 1.00 95.25 79 CYS A N 1
ATOM 603 C CA . CYS A 1 79 ? -5.439 3.862 12.140 1.00 95.25 79 CYS A CA 1
ATOM 604 C C . CYS A 1 79 ? -5.114 3.260 10.772 1.00 95.25 79 CYS A C 1
ATOM 606 O O . CYS A 1 79 ? -5.210 2.047 10.586 1.00 95.25 79 CYS A O 1
ATOM 608 N N . ASN A 1 80 ? -4.638 4.075 9.826 1.00 94.62 80 ASN A N 1
ATOM 609 C CA . ASN A 1 80 ? -4.199 3.590 8.517 1.00 94.62 80 ASN A CA 1
ATOM 610 C C . ASN A 1 80 ? -3.010 2.620 8.613 1.00 94.62 80 ASN A C 1
ATOM 612 O O . ASN A 1 80 ? -2.990 1.605 7.914 1.00 94.62 80 ASN A O 1
ATOM 616 N N . LEU A 1 81 ? -2.036 2.905 9.483 1.00 93.69 81 LEU A N 1
ATOM 617 C CA . LEU A 1 81 ? -0.884 2.033 9.714 1.00 93.69 81 LEU A CA 1
ATOM 618 C C . LEU A 1 81 ? -1.302 0.692 10.332 1.00 93.69 81 LEU A C 1
ATOM 620 O O . LEU A 1 81 ? -0.873 -0.360 9.856 1.00 93.69 81 LEU A O 1
ATOM 624 N N . GLY A 1 82 ? -2.147 0.723 11.362 1.00 94.94 82 GLY A N 1
ATOM 625 C CA . GLY A 1 82 ? -2.656 -0.474 12.023 1.00 94.94 82 GLY A CA 1
ATOM 626 C C . GLY A 1 82 ? -3.541 -1.314 11.102 1.00 94.94 82 GLY A C 1
ATOM 627 O O . GLY A 1 82 ? -3.386 -2.531 11.044 1.00 94.94 82 GLY A O 1
ATOM 628 N N . ALA A 1 83 ? -4.400 -0.679 10.299 1.00 94.75 83 ALA A N 1
ATOM 629 C CA . ALA A 1 83 ? -5.227 -1.367 9.310 1.00 94.75 83 ALA A CA 1
ATOM 630 C C . ALA A 1 83 ? -4.370 -2.070 8.250 1.00 94.75 83 ALA A C 1
ATOM 632 O O . ALA A 1 83 ? -4.648 -3.213 7.878 1.00 94.75 83 ALA A O 1
ATOM 633 N N . ALA A 1 84 ? -3.304 -1.409 7.785 1.00 93.50 84 ALA A N 1
ATOM 634 C CA . ALA A 1 84 ? -2.350 -2.004 6.858 1.00 93.50 84 ALA A CA 1
ATOM 635 C C . ALA A 1 84 ? -1.639 -3.219 7.476 1.00 93.50 84 ALA A C 1
ATOM 637 O O . ALA A 1 84 ? -1.590 -4.262 6.830 1.00 93.50 84 ALA A O 1
ATOM 638 N N . GLU A 1 85 ? -1.161 -3.119 8.722 1.00 95.00 85 GLU A N 1
ATOM 639 C CA . GLU A 1 85 ? -0.525 -4.237 9.438 1.00 95.00 85 GLU A CA 1
ATOM 640 C C . GLU A 1 85 ? -1.492 -5.411 9.652 1.00 95.00 85 GLU A C 1
ATOM 642 O O . GLU A 1 85 ? -1.133 -6.565 9.436 1.00 95.00 85 GLU A O 1
ATOM 647 N N . MET A 1 86 ? -2.741 -5.127 10.027 1.00 94.75 86 MET A N 1
ATOM 648 C CA . MET A 1 86 ? -3.764 -6.146 10.266 1.00 94.75 86 MET A CA 1
ATOM 649 C C . MET A 1 86 ? -4.128 -6.916 8.990 1.00 94.75 86 MET A C 1
ATOM 651 O O . MET A 1 86 ? -4.424 -8.112 9.040 1.00 94.75 86 MET A O 1
ATOM 655 N N . LEU A 1 87 ? -4.141 -6.232 7.843 1.00 95.69 87 LEU A N 1
ATOM 656 C CA . LEU A 1 87 ? -4.512 -6.829 6.562 1.00 95.69 87 LEU A CA 1
ATOM 657 C C . LEU A 1 87 ? -3.337 -7.496 5.853 1.00 95.69 87 LEU A C 1
ATOM 659 O O . LEU A 1 87 ? -3.528 -8.547 5.246 1.00 95.69 87 LEU A O 1
ATOM 663 N N . LEU A 1 88 ? -2.147 -6.904 5.918 1.00 97.12 88 LEU A N 1
ATOM 664 C CA . LEU A 1 88 ? -0.921 -7.418 5.320 1.00 97.12 88 LEU A CA 1
ATOM 665 C C . LEU A 1 88 ? 0.219 -7.323 6.349 1.00 97.12 88 LEU A C 1
ATOM 667 O O . LEU A 1 88 ? 0.964 -6.340 6.352 1.00 97.12 88 LEU A O 1
ATOM 671 N N . PRO A 1 89 ? 0.377 -8.345 7.209 1.00 96.75 89 PRO A N 1
ATOM 672 C CA . PRO A 1 89 ? 1.368 -8.310 8.277 1.00 96.75 89 PRO A CA 1
ATOM 673 C C . PRO A 1 89 ? 2.796 -8.195 7.746 1.00 96.75 89 PRO A C 1
ATOM 675 O O . PRO A 1 89 ? 3.188 -8.903 6.812 1.00 96.75 89 PRO A O 1
ATOM 678 N N . ARG A 1 90 ? 3.628 -7.373 8.390 1.00 95.88 90 ARG A N 1
ATOM 679 C CA . ARG A 1 90 ? 5.037 -7.193 8.001 1.00 95.88 90 ARG A CA 1
ATOM 680 C C . ARG A 1 90 ? 5.825 -8.498 8.037 1.00 95.88 90 ARG A C 1
ATOM 682 O O . ARG A 1 90 ? 6.645 -8.738 7.153 1.00 95.88 90 ARG A O 1
ATOM 689 N N . ALA A 1 91 ? 5.534 -9.374 8.999 1.00 96.75 91 ALA A N 1
ATOM 690 C CA . ALA A 1 91 ? 6.151 -10.698 9.088 1.00 96.75 91 ALA A CA 1
ATOM 691 C C . ALA A 1 91 ? 5.867 -11.568 7.848 1.00 96.75 91 ALA A C 1
ATOM 693 O O . ALA A 1 91 ? 6.736 -12.309 7.390 1.00 96.75 91 ALA A O 1
ATOM 694 N N . GLU A 1 92 ? 4.673 -11.448 7.262 1.00 98.00 92 GLU A N 1
ATOM 695 C CA . GLU A 1 92 ? 4.294 -12.178 6.051 1.00 98.00 92 GLU A CA 1
ATOM 696 C C . GLU A 1 92 ? 5.019 -11.649 4.812 1.00 98.00 92 GLU A C 1
ATOM 698 O O . GLU A 1 92 ? 5.489 -12.435 3.986 1.00 98.00 92 GLU A O 1
ATOM 703 N N . VAL A 1 93 ? 5.173 -10.327 4.713 1.00 97.94 93 VAL A N 1
ATOM 704 C CA . VAL A 1 93 ? 5.957 -9.687 3.649 1.00 97.94 93 VAL A CA 1
ATOM 705 C C . VAL A 1 93 ? 7.428 -10.086 3.753 1.00 97.94 93 VAL A C 1
ATOM 707 O O . VAL A 1 93 ? 8.017 -10.521 2.763 1.00 97.94 93 VAL A O 1
ATOM 710 N N . ALA A 1 94 ? 8.008 -10.015 4.955 1.00 97.69 94 ALA A N 1
ATOM 711 C CA . ALA A 1 94 ? 9.385 -10.427 5.215 1.00 97.69 94 ALA A CA 1
ATOM 712 C C . ALA A 1 94 ? 9.609 -11.906 4.866 1.00 97.69 94 ALA A C 1
ATOM 714 O O . ALA A 1 94 ? 10.589 -12.246 4.206 1.00 97.69 94 ALA A O 1
ATOM 715 N N . ARG A 1 95 ? 8.664 -12.784 5.225 1.00 97.75 95 ARG A N 1
ATOM 716 C CA . ARG A 1 95 ? 8.707 -14.207 4.868 1.00 97.75 95 ARG A CA 1
ATOM 717 C C . ARG A 1 95 ? 8.673 -14.428 3.354 1.00 97.75 95 ARG A C 1
ATOM 719 O O . ARG A 1 95 ? 9.433 -15.247 2.844 1.00 97.75 95 ARG A O 1
ATOM 726 N N . ALA A 1 96 ? 7.822 -13.703 2.630 1.00 97.75 96 ALA A N 1
ATOM 727 C CA . ALA A 1 96 ? 7.733 -13.811 1.174 1.00 97.75 96 ALA A CA 1
ATOM 728 C C . ALA A 1 96 ? 9.014 -13.318 0.471 1.00 97.75 96 ALA A C 1
ATOM 730 O O . ALA A 1 96 ? 9.494 -13.954 -0.474 1.00 97.75 96 ALA A O 1
ATOM 731 N N . LEU A 1 97 ? 9.598 -12.225 0.972 1.00 97.12 97 LEU A N 1
ATOM 732 C CA . LEU A 1 97 ? 10.881 -11.696 0.509 1.00 97.12 97 LEU A CA 1
ATOM 733 C C . LEU A 1 97 ? 12.037 -12.656 0.803 1.00 97.12 97 LEU A C 1
ATOM 735 O O . LEU A 1 97 ? 12.846 -12.910 -0.083 1.00 97.12 97 LEU A O 1
ATOM 739 N N . ALA A 1 98 ? 12.095 -13.243 1.999 1.00 97.19 98 ALA A N 1
ATO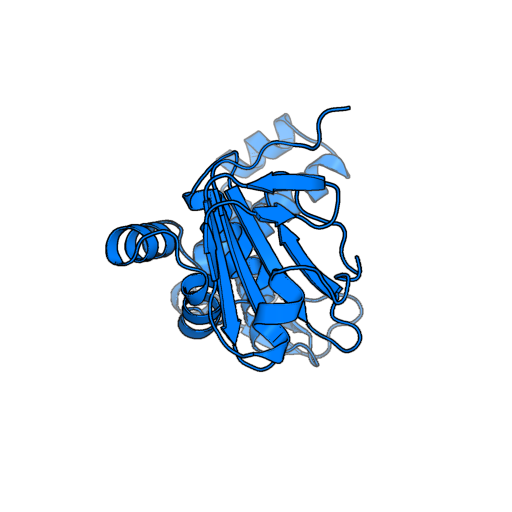M 740 C CA . ALA A 1 98 ? 13.117 -14.228 2.351 1.00 97.19 98 ALA A CA 1
ATOM 741 C C . ALA A 1 98 ? 13.040 -15.484 1.467 1.00 97.19 98 ALA A C 1
ATOM 743 O O . ALA A 1 98 ? 14.067 -16.051 1.103 1.00 97.19 98 ALA A O 1
ATOM 744 N N . ALA A 1 99 ? 11.829 -15.902 1.088 1.00 96.75 99 ALA A N 1
ATOM 745 C CA . ALA A 1 99 ? 11.618 -17.100 0.281 1.00 96.75 99 ALA A CA 1
ATOM 746 C C . ALA A 1 99 ? 11.958 -16.921 -1.210 1.00 96.75 99 ALA A C 1
ATOM 748 O O . ALA A 1 99 ? 12.367 -17.879 -1.860 1.00 96.75 99 ALA A O 1
ATOM 749 N N . SER A 1 100 ? 11.750 -15.727 -1.776 1.00 93.44 100 SER A N 1
ATOM 750 C CA . SER A 1 100 ? 11.803 -15.516 -3.237 1.00 93.44 100 SER A CA 1
ATOM 751 C C . SER A 1 100 ? 12.701 -14.364 -3.697 1.00 93.44 100 SER A C 1
ATOM 753 O O . SER A 1 100 ? 12.873 -14.156 -4.902 1.00 93.44 100 SER A O 1
ATOM 755 N N . GLY A 1 101 ? 13.290 -13.634 -2.750 1.00 93.88 101 GLY A N 1
ATOM 756 C CA . GLY A 1 101 ? 14.014 -12.394 -2.992 1.00 93.88 101 GLY A CA 1
ATOM 757 C C . GLY A 1 101 ? 13.104 -11.233 -3.419 1.00 93.88 101 GLY A C 1
ATOM 758 O O . GLY A 1 101 ? 11.880 -11.373 -3.502 1.00 93.88 101 GLY A O 1
ATOM 759 N N . PRO A 1 102 ? 13.691 -10.063 -3.725 1.00 93.50 102 PRO A N 1
ATOM 760 C CA . PRO A 1 102 ? 12.963 -8.919 -4.263 1.00 93.50 102 PRO A CA 1
ATOM 761 C C . PRO A 1 102 ? 12.436 -9.241 -5.670 1.00 93.50 102 PRO A C 1
ATOM 763 O O . PRO A 1 102 ? 13.158 -9.164 -6.664 1.00 93.50 102 PRO A O 1
ATOM 766 N N . ASN A 1 103 ? 11.158 -9.610 -5.756 1.00 95.44 103 ASN A N 1
ATOM 767 C CA . ASN A 1 103 ? 10.501 -10.024 -6.990 1.00 95.44 103 ASN A CA 1
ATOM 768 C C . ASN A 1 103 ? 9.219 -9.204 -7.229 1.00 95.44 103 ASN A C 1
ATOM 770 O O . ASN A 1 103 ? 8.338 -9.221 -6.370 1.00 95.44 103 ASN A O 1
ATOM 774 N N . PRO A 1 104 ? 9.042 -8.547 -8.395 1.00 96.69 104 PRO A N 1
ATOM 775 C CA . PRO A 1 104 ? 7.831 -7.777 -8.700 1.00 96.69 104 PRO A CA 1
ATOM 776 C C . PRO A 1 104 ? 6.537 -8.588 -8.612 1.00 96.69 104 PRO A C 1
ATOM 778 O O . PRO A 1 104 ? 5.482 -8.014 -8.363 1.00 96.69 104 PRO A O 1
ATOM 781 N N . ARG A 1 105 ? 6.614 -9.920 -8.768 1.00 96.69 105 ARG A N 1
ATOM 782 C CA . ARG A 1 105 ? 5.472 -10.827 -8.574 1.00 96.69 105 ARG A CA 1
ATOM 783 C C . ARG A 1 105 ? 4.820 -10.694 -7.207 1.00 96.69 105 ARG A C 1
ATOM 785 O O . ARG A 1 105 ? 3.601 -10.795 -7.108 1.00 96.69 105 ARG A O 1
ATOM 792 N N . LEU A 1 106 ? 5.616 -10.396 -6.181 1.00 97.31 106 LEU A N 1
ATOM 793 C CA . LEU A 1 106 ? 5.127 -10.222 -4.818 1.00 97.31 106 LEU A CA 1
ATOM 794 C C . LEU A 1 106 ? 4.074 -9.117 -4.719 1.00 97.31 106 LEU A C 1
ATOM 796 O O . LEU A 1 106 ? 3.185 -9.212 -3.882 1.00 97.31 106 LEU A O 1
ATOM 800 N N . LEU A 1 107 ? 4.129 -8.102 -5.588 1.00 97.31 107 LEU A N 1
ATOM 801 C CA . LEU A 1 107 ? 3.198 -6.976 -5.561 1.00 97.31 107 LEU A CA 1
ATOM 802 C C . LEU A 1 107 ? 1.751 -7.417 -5.788 1.00 97.31 107 LEU A C 1
ATOM 804 O O . LEU A 1 107 ? 0.859 -6.978 -5.066 1.00 97.31 107 LEU A O 1
ATOM 808 N N . TRP A 1 108 ? 1.507 -8.296 -6.761 1.00 95.88 108 TRP A N 1
ATOM 809 C CA . TRP A 1 108 ? 0.159 -8.806 -7.008 1.00 95.88 108 TRP A CA 1
ATOM 810 C C . TRP A 1 108 ? -0.130 -10.095 -6.239 1.00 95.88 108 TRP A C 1
ATOM 812 O O . TRP A 1 108 ? -1.265 -10.288 -5.821 1.00 95.88 108 TRP A O 1
ATOM 822 N N . GLU A 1 109 ? 0.867 -10.952 -5.993 1.00 97.00 109 GLU A N 1
ATOM 823 C CA . GLU A 1 109 ? 0.673 -12.195 -5.232 1.00 97.00 109 GLU A CA 1
ATOM 824 C C . GLU A 1 109 ? 0.290 -11.905 -3.772 1.00 97.00 109 GLU A C 1
ATOM 826 O O . GLU A 1 109 ? -0.628 -12.531 -3.244 1.00 97.00 109 GLU A O 1
ATOM 831 N N . LEU A 1 110 ? 0.919 -10.914 -3.126 1.00 97.50 110 LEU A N 1
ATOM 832 C CA . LEU A 1 110 ? 0.520 -10.475 -1.784 1.00 97.50 110 LEU A CA 1
ATOM 833 C C . LEU A 1 110 ? -0.821 -9.735 -1.811 1.00 97.50 110 LEU A C 1
ATOM 835 O O . LEU A 1 110 ? -1.655 -9.955 -0.933 1.00 97.50 110 LEU A O 1
ATOM 839 N N . ALA A 1 111 ? -1.056 -8.890 -2.819 1.00 95.75 111 ALA A N 1
ATOM 840 C CA . ALA A 1 111 ? -2.322 -8.173 -2.952 1.00 95.75 111 ALA A CA 1
ATOM 841 C C . ALA A 1 111 ? -3.518 -9.127 -3.079 1.00 95.75 111 ALA A C 1
ATOM 843 O O . ALA A 1 111 ? -4.539 -8.931 -2.418 1.00 95.75 111 ALA A O 1
ATOM 844 N N . ASP A 1 112 ? -3.381 -10.173 -3.891 1.00 95.25 112 ASP A N 1
ATOM 845 C CA . ASP A 1 112 ? -4.399 -11.204 -4.064 1.00 95.25 112 ASP A CA 1
ATOM 846 C C . ASP A 1 112 ? -4.562 -12.042 -2.790 1.00 95.25 112 ASP A C 1
ATOM 848 O O . ASP A 1 112 ? -5.646 -12.077 -2.205 1.00 95.25 112 ASP A O 1
ATOM 852 N N . ARG A 1 113 ? -3.460 -12.607 -2.274 1.00 96.06 113 ARG A N 1
ATOM 853 C CA . ARG A 1 113 ? -3.468 -13.487 -1.094 1.00 96.06 113 ARG A CA 1
ATOM 854 C C . ARG A 1 113 ? -4.082 -12.838 0.146 1.00 96.06 113 ARG A C 1
ATOM 856 O O . ARG A 1 113 ? -4.798 -13.504 0.890 1.00 96.06 113 ARG A O 1
ATOM 863 N N . PHE A 1 114 ? -3.788 -11.563 0.391 1.00 95.56 114 PHE A N 1
ATOM 864 C CA . PHE A 1 114 ? -4.262 -10.842 1.578 1.00 95.56 114 PHE A CA 1
ATOM 865 C C . PHE A 1 114 ? -5.520 -9.999 1.312 1.00 95.56 114 PHE A C 1
ATOM 867 O O . PHE A 1 114 ? -6.122 -9.436 2.234 1.00 95.56 114 PHE A O 1
ATOM 874 N N . GLY A 1 115 ? -5.970 -9.941 0.055 1.00 93.12 115 GLY A N 1
ATOM 875 C CA . GLY A 1 115 ? -7.132 -9.158 -0.346 1.00 93.12 115 GLY A CA 1
ATOM 876 C C . GLY A 1 115 ? -6.930 -7.653 -0.154 1.00 93.12 115 GLY A C 1
ATOM 877 O O . GLY A 1 115 ? -7.879 -6.962 0.216 1.00 93.12 115 GLY A O 1
ATOM 878 N N . VAL A 1 116 ? -5.715 -7.150 -0.398 1.00 94.75 116 VAL A N 1
ATOM 879 C CA . VAL A 1 116 ? -5.342 -5.723 -0.349 1.00 94.75 116 VAL A CA 1
ATOM 880 C C . VAL A 1 116 ? -5.071 -5.178 -1.751 1.00 94.75 116 VAL A C 1
ATOM 882 O O . VAL A 1 116 ? -5.081 -5.919 -2.732 1.00 94.75 116 VAL A O 1
ATOM 885 N N . SER A 1 117 ? -4.892 -3.864 -1.893 1.00 93.19 117 SER A N 1
ATOM 886 C CA . SER A 1 117 ? -4.606 -3.261 -3.201 1.00 93.19 117 SER A CA 1
ATOM 887 C C . SER A 1 117 ? -3.150 -3.495 -3.609 1.00 93.19 117 SER A C 1
ATOM 889 O O . SER A 1 117 ? -2.280 -3.628 -2.753 1.00 93.19 117 SER A O 1
ATOM 891 N N . GLU A 1 118 ? -2.866 -3.515 -4.914 1.00 94.19 118 GLU A N 1
ATOM 892 C CA . GLU A 1 118 ? -1.480 -3.600 -5.402 1.00 94.19 118 GLU A CA 1
ATOM 893 C C . GLU A 1 118 ? -0.621 -2.427 -4.892 1.00 94.19 118 GLU A C 1
ATOM 895 O O . GLU A 1 118 ? 0.496 -2.683 -4.451 1.00 94.19 118 GLU A O 1
ATOM 900 N N . PRO A 1 119 ? -1.125 -1.172 -4.837 1.00 94.69 119 PRO A N 1
ATOM 901 C CA . PRO A 1 119 ? -0.444 -0.084 -4.133 1.00 94.69 119 PRO A CA 1
ATOM 902 C C . PRO A 1 119 ? -0.112 -0.382 -2.666 1.00 94.69 119 PRO A C 1
ATOM 904 O O . PRO A 1 119 ? 0.996 -0.093 -2.222 1.00 94.69 119 PRO A O 1
ATOM 907 N N . ALA A 1 120 ? -1.040 -0.974 -1.906 1.00 94.44 120 ALA A N 1
ATOM 908 C CA . ALA A 1 120 ? -0.808 -1.297 -0.498 1.00 94.44 120 ALA A CA 1
ATOM 909 C C . ALA A 1 120 ? 0.268 -2.382 -0.337 1.00 94.44 120 ALA A C 1
ATOM 911 O O . ALA A 1 120 ? 1.173 -2.239 0.484 1.00 94.44 120 ALA A O 1
ATOM 912 N N . ALA A 1 121 ? 0.222 -3.428 -1.168 1.00 97.00 121 ALA A N 1
ATOM 913 C CA . ALA A 1 121 ? 1.263 -4.451 -1.200 1.00 97.00 121 ALA A CA 1
ATOM 914 C C . ALA A 1 121 ? 2.628 -3.868 -1.599 1.00 97.00 121 ALA A C 1
ATOM 916 O O . ALA A 1 121 ? 3.642 -4.210 -0.998 1.00 97.00 121 ALA A O 1
ATOM 917 N N . ALA A 1 122 ? 2.658 -2.942 -2.561 1.00 97.31 122 ALA A N 1
ATOM 918 C CA . ALA A 1 122 ? 3.874 -2.256 -2.982 1.00 97.31 122 ALA A CA 1
ATOM 919 C C . ALA A 1 122 ? 4.514 -1.426 -1.870 1.00 97.31 122 ALA A C 1
ATOM 921 O O . ALA A 1 122 ? 5.719 -1.534 -1.654 1.00 97.31 122 ALA A O 1
ATOM 922 N N . VAL A 1 123 ? 3.714 -0.660 -1.127 1.00 96.50 123 VAL A N 1
ATOM 923 C CA . VAL A 1 123 ? 4.190 0.100 0.038 1.00 96.50 123 VAL A CA 1
ATOM 924 C C . VAL A 1 123 ? 4.782 -0.840 1.088 1.00 96.50 123 VAL A C 1
ATOM 926 O O . VAL A 1 123 ? 5.876 -0.582 1.585 1.00 96.50 123 VAL A O 1
ATOM 929 N N . ALA A 1 124 ? 4.108 -1.954 1.384 1.00 97.12 124 ALA A N 1
ATOM 930 C CA . ALA A 1 124 ? 4.583 -2.918 2.373 1.00 97.12 124 ALA A CA 1
ATOM 931 C C . ALA A 1 124 ? 5.893 -3.604 1.943 1.00 97.12 124 ALA A C 1
ATOM 933 O O . ALA A 1 124 ? 6.820 -3.720 2.744 1.00 97.12 124 ALA A O 1
ATOM 934 N N . VAL A 1 125 ? 6.004 -4.006 0.670 1.00 97.94 125 VAL A N 1
ATOM 935 C CA . VAL A 1 125 ? 7.227 -4.603 0.109 1.00 97.94 125 VAL A CA 1
ATOM 936 C C . VAL A 1 125 ? 8.389 -3.611 0.146 1.00 97.94 125 VAL A C 1
ATOM 938 O O . VAL A 1 125 ? 9.471 -3.967 0.604 1.00 97.94 125 VAL A O 1
ATOM 941 N N . VAL A 1 126 ? 8.180 -2.366 -0.286 1.00 97.88 126 VAL A N 1
ATOM 942 C CA . VAL A 1 126 ? 9.220 -1.324 -0.243 1.00 97.88 126 VAL A CA 1
ATOM 943 C C . VAL A 1 126 ? 9.636 -1.027 1.195 1.00 97.88 126 VAL A C 1
ATOM 945 O O . VAL A 1 126 ? 10.829 -0.943 1.472 1.00 97.88 126 VAL A O 1
ATOM 948 N N . GLY A 1 127 ? 8.680 -0.940 2.123 1.00 95.94 127 GLY A N 1
ATOM 949 C CA . GLY A 1 127 ? 8.966 -0.752 3.545 1.00 95.94 127 GLY A CA 1
ATOM 950 C C . GLY A 1 127 ? 9.826 -1.871 4.137 1.00 95.94 127 GLY A C 1
ATOM 951 O O . GLY A 1 127 ? 10.715 -1.593 4.934 1.00 95.94 127 GLY A O 1
ATOM 952 N N . ALA A 1 128 ? 9.608 -3.120 3.715 1.00 96.81 128 ALA A N 1
ATOM 953 C CA . ALA A 1 128 ? 10.400 -4.268 4.156 1.00 96.81 128 ALA A CA 1
ATOM 954 C C . ALA A 1 128 ? 11.796 -4.341 3.507 1.00 96.81 128 ALA A C 1
ATOM 956 O O . ALA A 1 128 ? 12.727 -4.848 4.126 1.00 96.81 128 ALA A O 1
ATOM 957 N N . LEU A 1 129 ? 11.954 -3.845 2.276 1.00 96.56 129 LEU A N 1
ATOM 958 C CA . LEU A 1 129 ? 13.257 -3.751 1.604 1.00 96.56 129 LEU A CA 1
ATOM 959 C C . LEU A 1 129 ? 14.112 -2.590 2.129 1.00 96.56 129 LEU A C 1
ATOM 961 O O . LEU A 1 129 ? 15.337 -2.648 2.058 1.00 96.56 129 LEU A O 1
ATOM 965 N N . GLY A 1 130 ? 13.467 -1.554 2.663 1.00 95.06 130 GLY A N 1
ATOM 966 C CA . GLY A 1 130 ? 14.121 -0.410 3.281 1.00 95.06 130 GLY A CA 1
ATOM 967 C C . GLY A 1 130 ? 14.474 0.722 2.306 1.00 95.06 130 GLY A C 1
ATOM 968 O O . GLY A 1 130 ? 14.074 0.709 1.134 1.00 95.06 130 GLY A O 1
ATOM 969 N N . PRO A 1 131 ? 15.202 1.741 2.802 1.00 94.50 131 PRO A N 1
ATOM 970 C CA . PRO A 1 131 ? 15.576 2.924 2.028 1.00 94.50 131 PRO A CA 1
ATOM 971 C C . PRO A 1 131 ? 16.316 2.577 0.729 1.00 94.50 131 PRO A C 1
ATOM 973 O O . PRO A 1 131 ? 17.030 1.582 0.653 1.00 94.50 131 PRO A O 1
ATOM 976 N N . GLY A 1 132 ? 16.142 3.400 -0.309 1.00 95.69 132 GLY A N 1
ATOM 977 C CA . GLY A 1 132 ? 16.744 3.150 -1.627 1.00 95.69 132 GLY A CA 1
ATOM 978 C C . GLY A 1 132 ? 16.026 2.079 -2.459 1.00 95.69 132 GLY A C 1
ATOM 979 O O . GLY A 1 132 ? 16.539 1.675 -3.502 1.00 95.69 132 GLY A O 1
ATOM 980 N N . SER A 1 133 ? 14.853 1.618 -2.017 1.00 97.25 133 SER A N 1
ATOM 981 C CA . SER A 1 133 ? 13.993 0.694 -2.762 1.00 97.25 133 SER A CA 1
ATOM 982 C C . SER A 1 133 ? 12.802 1.413 -3.393 1.00 97.25 133 SER A C 1
ATOM 984 O O . SER A 1 133 ? 12.340 2.435 -2.884 1.00 97.25 133 SER A O 1
ATOM 986 N N . LEU A 1 134 ? 12.284 0.861 -4.489 1.00 97.56 134 LEU A N 1
ATOM 987 C CA . LEU A 1 134 ? 11.155 1.393 -5.251 1.00 97.56 134 LEU A CA 1
ATOM 988 C C . LEU A 1 134 ? 10.272 0.255 -5.753 1.00 97.56 134 LEU A C 1
ATOM 990 O O . LEU A 1 134 ? 10.769 -0.742 -6.274 1.00 97.56 134 LEU A O 1
ATOM 994 N N . ALA A 1 135 ? 8.960 0.454 -5.688 1.00 98.06 135 ALA A N 1
ATOM 995 C CA . ALA A 1 135 ? 7.990 -0.321 -6.444 1.00 98.06 135 ALA A CA 1
ATOM 996 C C . ALA A 1 135 ? 7.189 0.612 -7.355 1.00 98.06 135 ALA A C 1
ATOM 998 O O . ALA A 1 135 ? 6.737 1.673 -6.920 1.00 98.06 135 ALA A O 1
ATOM 999 N N . ALA A 1 136 ? 6.990 0.212 -8.608 1.00 97.00 136 ALA A N 1
ATOM 1000 C CA . ALA A 1 136 ? 6.182 0.964 -9.559 1.00 97.00 136 ALA A CA 1
ATOM 1001 C C . ALA A 1 136 ? 5.341 0.040 -10.442 1.00 97.00 136 ALA A C 1
ATOM 1003 O O . ALA A 1 136 ? 5.728 -1.085 -10.755 1.00 97.00 136 ALA A O 1
ATOM 1004 N N . VAL A 1 137 ? 4.173 0.528 -10.842 1.00 96.81 137 VAL A N 1
ATOM 1005 C CA . VAL A 1 137 ? 3.244 -0.146 -11.744 1.00 96.81 137 VAL A CA 1
ATOM 1006 C C . VAL A 1 137 ? 2.962 0.788 -12.908 1.00 96.81 137 VAL A C 1
ATOM 1008 O O . VAL A 1 137 ? 2.590 1.946 -12.711 1.00 96.81 137 VAL A O 1
ATOM 1011 N N . PHE A 1 138 ? 3.107 0.267 -14.119 1.00 95.25 138 PHE A N 1
ATOM 1012 C CA . PHE A 1 138 ? 2.909 0.983 -15.37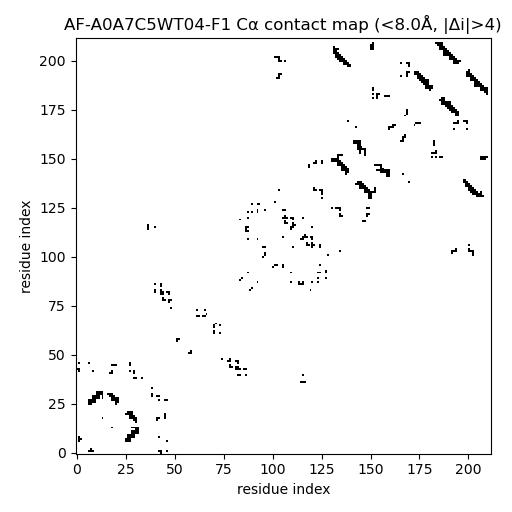1 1.00 95.25 138 PHE A CA 1
ATOM 1013 C C . PHE A 1 138 ? 1.798 0.322 -16.179 1.00 95.25 138 PHE A C 1
ATOM 1015 O O . PHE A 1 138 ? 1.664 -0.902 -16.172 1.00 95.25 138 PHE A O 1
ATOM 1022 N N . GLY A 1 139 ? 1.006 1.111 -16.895 1.00 92.50 139 GLY A N 1
ATOM 1023 C CA . GLY A 1 139 ? -0.038 0.588 -17.772 1.00 92.50 139 GLY A CA 1
ATOM 1024 C C . GLY A 1 139 ? -0.781 1.684 -18.525 1.00 92.50 139 GLY A C 1
ATOM 1025 O O . GLY A 1 139 ? -0.449 2.860 -18.408 1.00 92.50 139 GLY A O 1
ATOM 1026 N N . GLY A 1 140 ? -1.804 1.289 -19.282 1.00 89.94 140 GLY A N 1
ATOM 1027 C CA . GLY A 1 140 ? -2.579 2.200 -20.129 1.00 89.94 140 GLY A CA 1
ATOM 1028 C C . GLY A 1 140 ? -2.050 2.300 -21.562 1.00 89.94 140 GLY A C 1
ATOM 1029 O O . GLY A 1 140 ? -1.141 1.571 -21.960 1.00 89.94 140 GLY A O 1
ATOM 1030 N N . ARG A 1 141 ? -2.684 3.173 -22.353 1.00 88.69 141 ARG A N 1
ATOM 1031 C CA . ARG A 1 141 ? -2.307 3.507 -23.735 1.00 88.69 141 ARG A CA 1
ATOM 1032 C C . ARG A 1 141 ? -2.459 5.029 -23.928 1.00 88.69 141 ARG A C 1
ATOM 1034 O O . ARG A 1 141 ? -3.601 5.482 -23.971 1.00 88.69 141 ARG A O 1
ATOM 1041 N N . PRO A 1 142 ? -1.362 5.806 -24.011 1.00 90.12 142 PRO A N 1
ATOM 1042 C CA . PRO A 1 142 ? 0.035 5.364 -23.915 1.00 90.12 142 PRO A CA 1
ATOM 1043 C C . PRO A 1 142 ? 0.379 4.810 -22.516 1.00 90.12 142 PRO A C 1
ATOM 1045 O O . PRO A 1 142 ? -0.315 5.134 -21.547 1.00 90.12 142 PRO A O 1
ATOM 1048 N N . PRO A 1 143 ? 1.413 3.958 -22.385 1.00 91.19 143 PRO A N 1
ATOM 1049 C CA . PRO A 1 143 ? 1.853 3.478 -21.082 1.00 91.19 143 PRO A CA 1
ATOM 1050 C C . PRO A 1 143 ? 2.302 4.619 -20.169 1.00 91.19 143 PRO A C 1
ATOM 1052 O O . PRO A 1 143 ? 3.128 5.443 -20.551 1.00 91.19 143 PRO A O 1
ATOM 1055 N N . ALA A 1 144 ? 1.794 4.645 -18.942 1.00 94.75 144 ALA A N 1
ATOM 1056 C CA . ALA A 1 144 ? 2.148 5.649 -17.948 1.00 94.75 144 ALA A CA 1
ATOM 1057 C C . ALA A 1 144 ? 2.257 5.040 -16.547 1.00 94.75 144 ALA A C 1
ATOM 1059 O O . ALA A 1 144 ? 1.780 3.930 -16.287 1.00 94.75 144 ALA A O 1
ATOM 1060 N N . VAL A 1 145 ? 2.871 5.785 -15.629 1.00 95.81 145 VAL A N 1
AT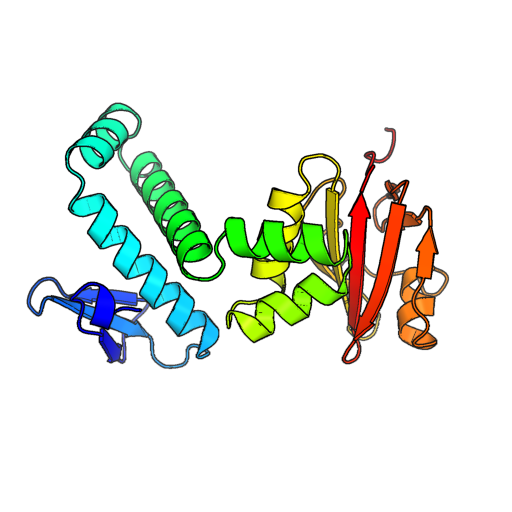OM 1061 C CA . VAL A 1 145 ? 2.943 5.434 -14.206 1.00 95.81 145 VAL A CA 1
ATOM 1062 C C . VAL A 1 145 ? 1.533 5.408 -13.623 1.00 95.81 145 VAL A C 1
ATOM 1064 O O . VAL A 1 145 ? 0.898 6.445 -13.423 1.00 95.81 145 VAL A O 1
ATOM 1067 N N . TYR A 1 146 ? 1.044 4.212 -13.312 1.00 94.88 146 TYR A N 1
ATOM 1068 C CA . TYR A 1 146 ? -0.210 4.017 -12.592 1.00 94.88 146 TYR A CA 1
ATOM 1069 C C . TYR A 1 146 ? -0.022 4.274 -11.094 1.00 94.88 146 TYR A C 1
ATOM 1071 O O . TYR A 1 146 ? -0.851 4.933 -10.462 1.00 94.88 146 TYR A O 1
ATOM 1079 N N . PHE A 1 147 ? 1.082 3.769 -10.545 1.00 96.19 147 PHE A N 1
ATOM 1080 C CA . PHE A 1 147 ? 1.462 3.894 -9.145 1.00 96.19 147 PHE A CA 1
ATOM 1081 C C . PHE A 1 147 ? 2.985 3.801 -9.013 1.00 96.19 147 PHE A C 1
ATOM 1083 O O . PHE A 1 147 ? 3.603 3.003 -9.712 1.00 96.19 147 PHE A O 1
ATOM 1090 N N . ALA A 1 148 ? 3.577 4.562 -8.096 1.00 96.94 148 ALA A N 1
ATOM 1091 C CA . ALA A 1 148 ? 4.968 4.403 -7.697 1.00 96.94 148 ALA A CA 1
ATOM 1092 C C . ALA A 1 148 ? 5.144 4.805 -6.229 1.00 96.94 148 ALA A C 1
ATOM 1094 O O . ALA A 1 148 ? 4.489 5.735 -5.758 1.00 96.94 148 ALA A O 1
ATOM 1095 N N . PHE A 1 149 ? 6.016 4.099 -5.513 1.00 96.88 149 PHE A N 1
ATOM 1096 C CA . PHE A 1 149 ? 6.341 4.394 -4.122 1.00 96.88 149 PHE A CA 1
ATOM 1097 C C . PHE A 1 149 ? 7.762 3.952 -3.779 1.00 96.88 149 PHE A C 1
ATOM 1099 O O . PHE A 1 149 ? 8.157 2.831 -4.101 1.00 96.88 149 PHE A O 1
ATOM 1106 N N . GLY A 1 150 ? 8.500 4.818 -3.088 1.00 95.94 150 GLY A N 1
ATOM 1107 C CA . GLY A 1 150 ? 9.878 4.579 -2.673 1.00 95.94 150 GLY A CA 1
ATOM 1108 C C . GLY A 1 150 ? 10.845 5.638 -3.196 1.00 95.94 150 GLY A C 1
ATOM 1109 O O . GLY A 1 150 ? 10.442 6.737 -3.582 1.00 95.94 150 GLY A O 1
ATOM 1110 N N . ALA A 1 151 ? 12.131 5.305 -3.185 1.00 94.56 151 ALA A N 1
ATOM 1111 C CA . ALA A 1 151 ? 13.195 6.192 -3.639 1.00 94.56 151 ALA A CA 1
ATOM 1112 C C . ALA A 1 151 ? 13.066 6.486 -5.141 1.00 94.56 151 ALA A C 1
ATOM 1114 O O . ALA A 1 151 ? 12.817 5.579 -5.934 1.00 94.56 151 ALA A O 1
ATOM 1115 N N . GLY A 1 152 ? 13.206 7.759 -5.525 1.00 92.25 152 GLY A N 1
ATOM 1116 C CA . GLY A 1 152 ? 13.124 8.181 -6.927 1.00 92.25 152 GLY A CA 1
ATOM 1117 C C . GLY A 1 152 ? 11.788 7.860 -7.607 1.00 92.25 152 GLY A C 1
ATOM 1118 O O . GLY A 1 152 ? 11.755 7.704 -8.825 1.00 92.25 152 GLY A O 1
ATOM 1119 N N . ALA A 1 153 ? 10.700 7.699 -6.842 1.00 94.62 153 ALA A N 1
ATOM 1120 C CA . ALA A 1 153 ? 9.405 7.316 -7.390 1.00 94.62 153 ALA A CA 1
ATOM 1121 C C . ALA A 1 153 ? 8.902 8.355 -8.410 1.00 94.62 153 ALA A C 1
ATOM 1123 O O . ALA A 1 153 ? 8.710 9.518 -8.041 1.00 94.62 153 ALA A O 1
ATOM 1124 N N . PRO A 1 154 ? 8.648 7.963 -9.673 1.00 93.12 154 PRO A N 1
ATOM 1125 C CA . PRO A 1 154 ? 8.106 8.889 -10.654 1.00 93.12 154 PRO A CA 1
ATOM 1126 C C . PRO A 1 154 ? 6.704 9.359 -10.278 1.00 93.12 154 PRO A C 1
ATOM 1128 O O . PRO A 1 154 ? 5.911 8.618 -9.690 1.00 93.12 154 PRO A O 1
ATOM 1131 N N . ALA A 1 155 ? 6.366 10.575 -10.706 1.00 93.19 155 ALA A N 1
ATOM 1132 C CA . ALA A 1 155 ? 5.015 11.094 -10.566 1.00 93.19 155 ALA A CA 1
ATOM 1133 C C . ALA A 1 155 ? 3.992 10.196 -11.283 1.00 93.19 155 ALA A C 1
ATOM 1135 O O . ALA A 1 155 ? 4.232 9.647 -12.362 1.00 93.19 155 ALA A O 1
ATOM 1136 N N . ARG A 1 156 ? 2.809 10.060 -10.679 1.00 94.75 156 ARG A N 1
ATOM 1137 C CA . ARG A 1 156 ? 1.685 9.362 -11.306 1.00 94.75 156 ARG A CA 1
ATOM 1138 C C . ARG A 1 156 ? 1.296 10.072 -12.603 1.00 94.75 156 ARG A C 1
ATOM 1140 O O . ARG A 1 156 ? 1.173 11.290 -12.629 1.00 94.75 156 ARG A O 1
ATOM 1147 N N . GLY A 1 157 ? 1.053 9.296 -13.654 1.00 95.00 157 GLY A N 1
ATOM 1148 C CA . GLY A 1 157 ? 0.716 9.817 -14.977 1.00 95.00 157 GLY A CA 1
ATOM 1149 C C . GLY A 1 157 ? 1.922 10.169 -15.847 1.00 95.00 157 GLY A C 1
ATOM 1150 O O . GLY A 1 157 ? 1.720 10.442 -17.026 1.00 95.00 157 GLY A O 1
ATOM 1151 N N . THR A 1 158 ? 3.158 10.101 -15.332 1.00 94.56 158 THR A N 1
ATOM 1152 C CA . THR A 1 158 ? 4.358 10.218 -16.171 1.00 94.56 158 THR A CA 1
ATOM 1153 C C . THR A 1 158 ? 4.325 9.147 -17.256 1.00 94.56 158 THR A C 1
ATOM 1155 O O . THR A 1 158 ? 4.257 7.950 -16.959 1.00 94.56 158 THR A O 1
ATOM 1158 N N . VAL A 1 159 ? 4.334 9.589 -18.511 1.00 94.12 159 VAL A N 1
ATOM 1159 C CA . VAL A 1 159 ? 4.291 8.721 -19.689 1.00 94.12 159 VAL A CA 1
ATOM 1160 C C . VAL A 1 159 ? 5.648 8.047 -19.868 1.00 94.12 159 VAL A C 1
ATOM 1162 O O . VAL A 1 159 ? 6.688 8.681 -19.702 1.00 94.12 159 VAL A O 1
ATOM 1165 N N . LEU A 1 160 ? 5.633 6.756 -20.193 1.00 92.06 160 LEU A N 1
ATOM 1166 C CA . LEU A 1 160 ? 6.822 6.027 -20.615 1.00 92.06 160 LEU A CA 1
ATOM 1167 C C . LEU A 1 160 ? 7.089 6.315 -22.098 1.00 92.06 160 LEU A C 1
ATOM 1169 O O . LEU A 1 160 ? 6.207 6.031 -22.913 1.00 92.06 160 LEU A O 1
ATOM 1173 N N . PRO A 1 161 ? 8.279 6.827 -22.462 1.00 90.44 161 PRO A N 1
ATOM 1174 C CA . PRO A 1 161 ? 8.702 6.897 -23.858 1.00 90.44 161 PRO A CA 1
ATOM 1175 C C . PRO A 1 161 ? 8.631 5.521 -24.536 1.00 90.44 161 PRO A C 1
ATOM 1177 O O . PRO A 1 161 ? 8.852 4.497 -23.885 1.00 90.44 161 PRO A O 1
ATOM 1180 N N . GLU A 1 162 ? 8.324 5.478 -25.834 1.00 87.62 162 GLU A N 1
ATOM 1181 C CA . GLU A 1 162 ? 8.179 4.213 -26.577 1.00 87.62 162 GLU A CA 1
ATOM 1182 C C . GLU A 1 162 ? 9.485 3.407 -26.639 1.00 87.62 162 GLU A C 1
ATOM 1184 O O . GLU A 1 162 ? 9.457 2.176 -26.627 1.00 87.62 162 GLU A O 1
ATOM 1189 N N . ASP A 1 163 ? 10.622 4.099 -26.654 1.00 90.06 163 ASP A N 1
ATOM 1190 C CA . ASP A 1 163 ? 11.975 3.544 -26.637 1.00 90.06 163 ASP A CA 1
ATOM 1191 C C . ASP A 1 163 ? 12.464 3.179 -25.224 1.00 90.06 163 ASP A C 1
ATOM 1193 O O . ASP A 1 163 ? 13.523 2.566 -25.064 1.00 90.06 163 ASP A O 1
ATOM 1197 N N . HIS A 1 164 ? 11.687 3.494 -24.183 1.00 92.12 164 HIS A N 1
ATOM 1198 C CA . HIS A 1 164 ? 12.053 3.174 -22.811 1.00 92.12 164 HIS A CA 1
ATOM 1199 C C . HIS A 1 164 ? 12.044 1.650 -22.581 1.00 92.12 164 HIS A C 1
ATOM 1201 O O . HIS A 1 164 ? 11.071 0.979 -22.945 1.00 92.12 164 HIS A O 1
ATOM 1207 N N . PRO A 1 165 ? 13.033 1.067 -21.872 1.00 92.56 165 PRO A N 1
ATOM 1208 C CA . PRO A 1 165 ? 13.089 -0.384 -21.657 1.00 92.56 165 PRO A CA 1
ATOM 1209 C C . PRO A 1 165 ? 11.808 -0.979 -21.039 1.00 92.56 165 PRO A C 1
ATOM 1211 O O . PRO A 1 165 ? 11.328 -2.031 -21.452 1.00 92.56 165 PRO A O 1
ATOM 1214 N N . LEU A 1 166 ? 11.174 -0.261 -20.105 1.00 93.38 166 LEU A N 1
ATOM 1215 C CA . LEU A 1 166 ? 9.877 -0.656 -19.526 1.00 93.38 166 LEU A CA 1
ATOM 1216 C C . LEU A 1 166 ? 8.712 -0.683 -20.533 1.00 93.38 166 LEU A C 1
ATOM 1218 O O . LEU A 1 166 ? 7.797 -1.491 -20.367 1.00 93.38 166 LEU A O 1
ATOM 1222 N N . ALA A 1 167 ? 8.730 0.167 -21.564 1.00 91.25 167 ALA A N 1
ATOM 1223 C CA . ALA A 1 167 ? 7.747 0.110 -22.643 1.00 91.25 167 ALA A CA 1
ATOM 1224 C C . ALA A 1 167 ? 7.963 -1.147 -23.502 1.00 91.25 167 ALA A C 1
ATOM 1226 O O . ALA A 1 167 ? 6.998 -1.839 -23.834 1.00 91.25 167 ALA A O 1
ATOM 1227 N N . ALA A 1 168 ? 9.219 -1.534 -23.752 1.00 90.38 168 ALA A N 1
ATOM 1228 C CA . ALA A 1 168 ? 9.535 -2.794 -24.423 1.00 90.38 168 ALA A CA 1
ATOM 1229 C C . ALA A 1 168 ? 9.036 -4.020 -23.633 1.00 90.38 168 ALA A C 1
ATOM 1231 O O . ALA A 1 168 ? 8.506 -4.953 -24.235 1.00 90.38 168 ALA A O 1
ATOM 1232 N N . VAL A 1 169 ? 9.117 -4.018 -22.295 1.00 93.75 169 VAL A N 1
ATOM 1233 C CA . VAL A 1 169 ? 8.552 -5.093 -21.448 1.00 93.75 169 VAL A CA 1
ATOM 1234 C C . VAL A 1 169 ? 7.033 -5.223 -21.638 1.00 93.75 169 VAL A C 1
ATOM 1236 O O . VAL A 1 169 ? 6.523 -6.341 -21.731 1.00 93.75 169 VAL A O 1
ATOM 1239 N N . LEU A 1 170 ? 6.303 -4.103 -21.727 1.00 88.94 170 LEU A N 1
ATOM 1240 C CA . LEU A 1 170 ? 4.855 -4.108 -21.986 1.00 88.94 170 LEU A CA 1
ATOM 1241 C C . LEU A 1 170 ? 4.519 -4.689 -23.362 1.00 88.94 170 LEU A C 1
ATOM 1243 O O . LEU A 1 170 ? 3.600 -5.497 -23.473 1.00 88.94 170 LEU A O 1
ATOM 1247 N N . THR A 1 171 ? 5.258 -4.281 -24.393 1.00 87.69 171 THR A N 1
ATOM 1248 C CA . THR A 1 171 ? 4.994 -4.678 -25.783 1.00 87.69 171 THR A CA 1
ATOM 1249 C C . THR A 1 171 ? 5.392 -6.127 -26.059 1.00 87.69 171 THR A C 1
ATOM 1251 O O . THR A 1 171 ? 4.668 -6.850 -26.737 1.00 87.69 171 THR A O 1
ATOM 1254 N N . THR A 1 172 ? 6.536 -6.567 -25.535 1.00 90.38 172 THR A N 1
ATOM 1255 C CA . THR A 1 172 ? 7.094 -7.902 -25.817 1.00 90.38 172 THR A CA 1
ATOM 1256 C C . THR A 1 172 ? 6.585 -8.985 -24.873 1.00 90.38 172 THR A C 1
ATOM 1258 O O . THR A 1 172 ? 6.674 -10.167 -25.192 1.00 90.38 172 THR A O 1
ATOM 1261 N N . GLY A 1 173 ? 6.092 -8.614 -23.688 1.00 91.56 173 GLY A N 1
ATOM 1262 C CA . GLY A 1 173 ? 5.734 -9.578 -22.649 1.00 91.56 173 GLY A CA 1
ATOM 1263 C C . GLY A 1 173 ? 6.943 -10.257 -21.988 1.00 91.56 173 GLY A C 1
ATOM 1264 O O . GLY A 1 173 ? 6.762 -11.164 -21.172 1.00 91.56 173 GLY A O 1
ATOM 1265 N N . LEU A 1 174 ? 8.171 -9.824 -22.292 1.00 92.94 174 LEU A N 1
ATOM 1266 C CA . LEU A 1 174 ? 9.392 -10.416 -21.753 1.00 92.94 174 LEU A CA 1
ATOM 1267 C C . LEU A 1 174 ? 9.866 -9.654 -20.507 1.00 92.94 174 LEU A C 1
ATOM 1269 O O . LEU A 1 174 ? 9.998 -8.432 -20.555 1.00 92.94 174 LEU A O 1
ATOM 1273 N N . PRO A 1 175 ? 10.138 -10.340 -19.380 1.00 95.31 175 PRO A N 1
ATOM 1274 C CA . PRO A 1 175 ? 10.662 -9.688 -18.187 1.00 95.31 175 PRO A CA 1
ATOM 1275 C C . PRO A 1 175 ? 12.089 -9.178 -18.413 1.00 95.31 175 PRO A C 1
ATOM 1277 O O . PRO A 1 175 ? 12.886 -9.818 -19.096 1.00 95.31 175 PRO A O 1
ATOM 1280 N N . GLN A 1 176 ? 12.436 -8.078 -17.749 1.00 95.06 176 GLN A N 1
ATOM 1281 C CA . GLN A 1 176 ? 13.768 -7.477 -17.806 1.00 95.06 176 GLN A CA 1
ATOM 1282 C C . GLN A 1 176 ? 14.377 -7.369 -16.408 1.00 95.06 176 GLN A C 1
ATOM 1284 O O . GLN A 1 176 ? 13.673 -7.108 -15.431 1.00 95.06 176 GLN A O 1
ATOM 1289 N N . ARG A 1 177 ? 15.696 -7.558 -16.310 1.00 96.25 177 ARG A N 1
ATOM 1290 C CA . ARG A 1 177 ? 16.476 -7.368 -15.082 1.00 96.25 177 ARG A CA 1
ATOM 1291 C C . ARG A 1 177 ? 17.775 -6.627 -15.3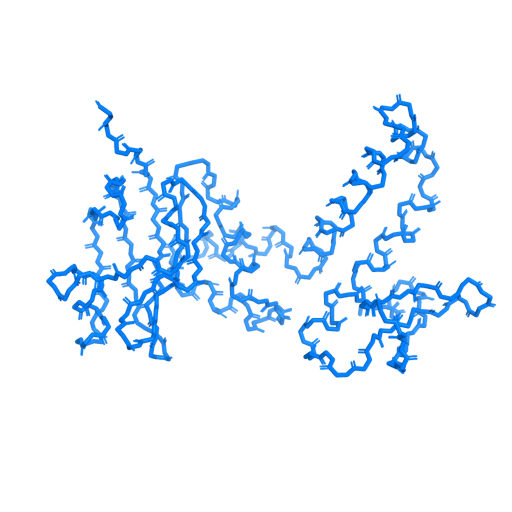73 1.00 96.25 177 ARG A C 1
ATOM 1293 O O . ARG A 1 177 ? 18.348 -6.820 -16.440 1.00 96.25 177 ARG A O 1
ATOM 1300 N N . GLY A 1 178 ? 18.253 -5.855 -14.407 1.00 95.38 178 GLY A N 1
ATOM 1301 C CA . GLY A 1 178 ? 19.533 -5.148 -14.479 1.00 95.38 178 GLY A CA 1
ATOM 1302 C C . GLY A 1 178 ? 19.417 -3.712 -13.990 1.00 95.38 178 GLY A C 1
ATOM 1303 O O . GLY A 1 178 ? 18.408 -3.348 -13.389 1.00 95.38 178 GLY A O 1
ATOM 1304 N N . ALA A 1 179 ? 20.442 -2.907 -14.247 1.00 95.88 179 ALA A N 1
ATOM 1305 C CA . ALA A 1 179 ? 20.370 -1.475 -13.995 1.00 95.88 179 ALA A CA 1
ATOM 1306 C C . ALA A 1 179 ? 19.330 -0.823 -14.919 1.00 95.88 179 ALA A C 1
ATOM 1308 O O . ALA A 1 179 ? 19.162 -1.240 -16.068 1.00 95.88 179 ALA A O 1
ATOM 1309 N N . LEU A 1 180 ? 18.630 0.187 -14.411 1.00 95.19 180 LEU A N 1
ATOM 1310 C CA . LEU A 1 180 ? 17.560 0.861 -15.137 1.00 95.19 180 LEU A CA 1
ATOM 1311 C C . LEU A 1 180 ? 17.513 2.338 -14.755 1.00 95.19 180 LEU A C 1
ATOM 1313 O O . LEU A 1 180 ? 17.492 2.677 -13.573 1.00 95.19 180 LEU A O 1
ATOM 1317 N N . GLU A 1 181 ? 17.448 3.203 -15.759 1.00 94.31 181 GLU A N 1
ATOM 1318 C CA . GLU A 1 181 ? 17.037 4.588 -15.563 1.00 94.31 181 GLU A CA 1
ATOM 1319 C C . GLU A 1 181 ? 15.512 4.639 -15.456 1.00 94.31 181 GLU A C 1
ATOM 1321 O O . GLU A 1 181 ? 14.788 4.038 -16.252 1.00 94.31 181 GLU A O 1
ATOM 1326 N N . LEU A 1 182 ? 15.026 5.281 -14.404 1.00 91.56 182 LEU A N 1
ATOM 1327 C CA . LEU A 1 182 ? 13.613 5.419 -14.120 1.00 91.56 182 LEU A CA 1
ATOM 1328 C C . LEU A 1 182 ? 13.055 6.617 -14.887 1.00 91.56 182 LEU A C 1
ATOM 1330 O O . LEU A 1 182 ? 13.755 7.614 -15.084 1.00 91.56 182 LEU A O 1
ATOM 1334 N N . PRO A 1 183 ? 11.760 6.592 -15.231 1.00 86.00 183 PRO A N 1
ATOM 1335 C CA . PRO A 1 183 ? 11.079 7.798 -15.679 1.00 86.00 183 PRO A CA 1
ATOM 1336 C C . PRO A 1 183 ? 11.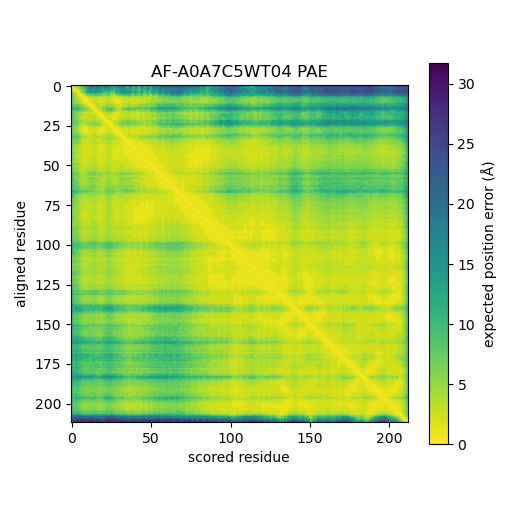271 8.895 -14.626 1.00 86.00 183 PRO A C 1
ATOM 1338 O O . PRO A 1 183 ? 11.037 8.660 -13.445 1.00 86.00 183 PRO A O 1
ATOM 1341 N N . GLY A 1 184 ? 11.746 10.073 -15.024 1.00 80.75 184 GLY A N 1
ATOM 1342 C CA . GLY A 1 184 ? 12.112 11.138 -14.081 1.00 80.75 184 GLY A CA 1
ATOM 1343 C C . GLY A 1 184 ? 13.590 11.172 -13.666 1.00 80.75 184 GLY A C 1
ATOM 1344 O O . GLY A 1 184 ? 13.947 12.003 -12.838 1.00 80.75 184 GLY A O 1
ATOM 1345 N N . GLY A 1 185 ? 14.445 10.321 -14.242 1.00 87.69 185 GLY A N 1
ATOM 1346 C CA . GLY A 1 185 ? 15.908 10.474 -14.227 1.00 87.69 185 GLY A CA 1
ATOM 1347 C C . GLY A 1 185 ? 16.642 9.825 -13.050 1.00 87.69 185 GLY A C 1
ATOM 1348 O O . GLY A 1 185 ? 17.869 9.834 -13.016 1.00 87.69 185 GLY A O 1
ATOM 1349 N N . ALA A 1 186 ? 15.930 9.252 -12.077 1.00 91.88 186 ALA A N 1
ATOM 1350 C CA . ALA A 1 186 ? 16.560 8.453 -11.025 1.00 91.88 186 ALA A CA 1
ATOM 1351 C C . ALA A 1 186 ? 17.141 7.154 -11.606 1.00 91.88 186 ALA A C 1
ATOM 1353 O O . ALA A 1 186 ? 16.602 6.599 -12.563 1.00 91.88 186 ALA A O 1
ATOM 1354 N N . ARG A 1 187 ? 18.213 6.623 -11.015 1.00 95.00 187 ARG A N 1
ATOM 1355 C CA . ARG A 1 187 ? 18.869 5.400 -11.499 1.00 95.00 187 ARG A CA 1
ATOM 1356 C C . ARG A 1 187 ? 18.769 4.296 -10.463 1.00 95.00 187 ARG A C 1
ATOM 1358 O O . ARG A 1 187 ? 19.124 4.492 -9.311 1.00 95.00 187 ARG A O 1
ATOM 1365 N N . ALA A 1 188 ? 18.318 3.123 -10.890 1.00 96.12 188 ALA A N 1
ATOM 1366 C CA . ALA A 1 188 ? 18.334 1.907 -10.092 1.00 96.12 188 ALA A CA 1
ATOM 1367 C C . ALA A 1 188 ? 19.523 1.026 -10.488 1.00 96.12 188 ALA A C 1
ATOM 1369 O O . ALA A 1 188 ? 19.657 0.658 -11.657 1.00 96.12 188 ALA A O 1
ATOM 1370 N N . GLU A 1 189 ? 20.341 0.617 -9.520 1.00 95.88 189 GLU A N 1
ATOM 1371 C CA . GLU A 1 189 ? 21.397 -0.382 -9.739 1.00 95.88 189 GLU A CA 1
ATOM 1372 C C . GLU A 1 189 ? 20.825 -1.758 -10.090 1.00 95.88 189 GLU A C 1
ATOM 1374 O O . GLU A 1 189 ? 21.330 -2.463 -10.967 1.00 95.88 189 GLU A O 1
ATOM 1379 N N . ARG A 1 190 ? 19.756 -2.152 -9.389 1.00 96.25 190 ARG A N 1
ATOM 1380 C CA . ARG A 1 190 ? 19.087 -3.440 -9.571 1.00 96.25 190 ARG A CA 1
ATOM 1381 C C . ARG A 1 190 ? 17.596 -3.222 -9.699 1.00 96.25 190 ARG A C 1
ATOM 1383 O O . ARG A 1 190 ? 16.912 -2.996 -8.704 1.00 96.25 190 ARG A O 1
ATOM 1390 N N . ALA A 1 191 ? 17.100 -3.357 -10.915 1.00 97.06 191 ALA A N 1
ATOM 1391 C CA . ALA A 1 191 ? 15.693 -3.348 -11.253 1.00 97.06 191 ALA A CA 1
ATOM 1392 C C . ALA A 1 191 ? 15.269 -4.710 -11.803 1.00 97.06 191 ALA A C 1
ATOM 1394 O O . ALA A 1 191 ? 16.010 -5.381 -12.525 1.00 97.06 191 ALA A O 1
ATOM 1395 N N . TRP A 1 192 ? 14.041 -5.103 -11.490 1.00 97.69 192 TRP A N 1
ATOM 1396 C CA . TRP A 1 192 ? 13.349 -6.192 -12.154 1.00 97.69 192 TRP A CA 1
ATOM 1397 C C . TRP A 1 192 ? 11.978 -5.688 -12.593 1.00 97.69 192 TRP A C 1
ATOM 1399 O O . TRP A 1 192 ? 11.166 -5.284 -11.768 1.00 97.69 192 TRP A O 1
ATOM 1409 N N . ALA A 1 193 ? 11.727 -5.715 -13.898 1.00 97.44 193 ALA A N 1
ATOM 1410 C CA . ALA A 1 193 ? 10.440 -5.426 -14.505 1.00 97.44 193 ALA A CA 1
ATOM 1411 C C . ALA A 1 193 ? 9.795 -6.714 -15.025 1.00 97.44 193 ALA A C 1
ATOM 1413 O O . ALA A 1 193 ? 10.452 -7.552 -15.652 1.00 97.44 193 ALA A O 1
ATOM 1414 N N . ARG A 1 194 ? 8.498 -6.886 -14.772 1.00 96.94 194 ARG A N 1
ATOM 1415 C CA . ARG A 1 194 ? 7.738 -8.050 -15.227 1.00 96.94 194 ARG A CA 1
ATOM 1416 C C . ARG A 1 194 ? 6.348 -7.643 -15.713 1.00 96.94 194 ARG A C 1
ATOM 1418 O O . ARG A 1 194 ? 5.663 -6.911 -14.997 1.00 96.94 194 ARG A O 1
ATOM 1425 N N . PRO A 1 195 ? 5.904 -8.139 -16.878 1.00 96.00 195 PRO A N 1
ATOM 1426 C CA . PRO A 1 195 ? 4.554 -7.893 -17.341 1.00 96.00 195 PRO A CA 1
ATOM 1427 C C . PRO A 1 195 ? 3.565 -8.829 -16.644 1.00 96.00 195 PRO A C 1
ATOM 1429 O O . PRO A 1 195 ? 3.859 -10.001 -16.387 1.00 96.00 195 PRO A O 1
ATOM 1432 N N . TRP A 1 196 ? 2.384 -8.302 -16.345 1.00 95.06 196 TRP A N 1
ATOM 1433 C CA . TRP A 1 196 ? 1.253 -9.051 -15.814 1.00 95.06 196 TRP A CA 1
ATOM 1434 C C . TRP A 1 196 ? -0.051 -8.307 -16.121 1.00 95.06 196 TRP A C 1
ATOM 1436 O O . TRP A 1 196 ? -0.141 -7.103 -15.897 1.00 95.06 196 TRP A O 1
ATOM 1446 N N . CYS A 1 197 ? -1.049 -9.009 -16.669 1.00 91.69 197 CYS A N 1
ATOM 1447 C CA . CYS A 1 197 ? -2.387 -8.472 -16.963 1.00 91.69 197 CYS A CA 1
ATOM 1448 C C . CYS A 1 197 ? -2.403 -7.096 -17.669 1.00 91.69 197 CYS A C 1
ATOM 1450 O O . CYS A 1 197 ? -3.144 -6.194 -17.281 1.00 91.69 197 CYS A O 1
ATOM 1452 N N . GLY A 1 198 ? -1.572 -6.915 -18.703 1.00 90.94 198 GLY A N 1
ATOM 1453 C CA . GLY A 1 198 ? -1.508 -5.660 -19.470 1.00 90.94 198 GLY A CA 1
ATOM 1454 C C . GLY A 1 198 ? -0.843 -4.489 -18.734 1.00 90.94 198 GLY A C 1
ATOM 1455 O O . GLY A 1 198 ? -0.982 -3.340 -19.152 1.00 90.94 198 GLY A O 1
ATOM 1456 N N . ARG A 1 199 ? -0.135 -4.769 -17.636 1.00 95.31 199 ARG A N 1
ATOM 1457 C CA . ARG A 1 199 ? 0.677 -3.825 -16.863 1.00 95.31 199 ARG A CA 1
ATOM 1458 C C . ARG A 1 199 ? 2.111 -4.323 -16.752 1.00 95.31 199 ARG A C 1
ATOM 1460 O O . ARG A 1 199 ? 2.377 -5.507 -16.951 1.00 95.31 199 ARG A O 1
ATOM 1467 N N . VAL A 1 200 ? 3.021 -3.430 -16.384 1.00 96.50 200 VAL A N 1
ATOM 1468 C CA . VAL A 1 200 ? 4.383 -3.775 -15.972 1.00 96.50 200 VAL A CA 1
ATOM 1469 C C . VAL A 1 200 ? 4.576 -3.415 -14.517 1.00 96.50 200 VAL A C 1
ATOM 1471 O O . VAL A 1 200 ? 4.290 -2.300 -14.096 1.00 96.50 200 VAL A O 1
ATOM 1474 N N . TYR A 1 201 ? 5.076 -4.384 -13.766 1.00 97.81 201 TYR A N 1
ATOM 1475 C CA . TYR A 1 201 ? 5.407 -4.264 -12.360 1.00 97.81 201 TYR A CA 1
ATOM 1476 C C . TYR A 1 201 ? 6.918 -4.205 -12.244 1.00 97.81 201 TYR A C 1
ATOM 1478 O O . TYR A 1 201 ? 7.625 -5.079 -12.751 1.00 97.81 201 TYR A O 1
ATOM 1486 N N . LEU A 1 202 ? 7.392 -3.170 -11.575 1.00 97.75 202 LEU A N 1
ATOM 1487 C CA . LEU A 1 202 ? 8.789 -2.890 -11.333 1.00 97.75 202 LEU A CA 1
ATOM 1488 C C . LEU A 1 202 ? 9.051 -2.972 -9.836 1.00 97.75 202 LEU A C 1
ATOM 1490 O O . LEU A 1 202 ? 8.325 -2.380 -9.039 1.00 97.75 202 LEU A O 1
ATOM 1494 N N . LEU A 1 203 ? 10.127 -3.661 -9.483 1.00 98.06 203 LEU A N 1
ATOM 1495 C CA . LEU A 1 203 ? 10.740 -3.588 -8.169 1.00 98.06 203 LEU A CA 1
ATOM 1496 C C . LEU A 1 203 ? 12.222 -3.271 -8.357 1.00 98.06 203 LEU A C 1
ATOM 1498 O O . LEU A 1 203 ? 12.891 -3.913 -9.169 1.00 98.06 203 LEU A O 1
ATOM 1502 N N . ALA A 1 204 ? 12.719 -2.274 -7.636 1.00 97.38 204 ALA A N 1
ATOM 1503 C CA . ALA A 1 204 ? 14.085 -1.793 -7.751 1.00 97.38 204 ALA A CA 1
ATOM 1504 C C . ALA A 1 204 ? 14.721 -1.539 -6.377 1.00 97.38 204 ALA A C 1
ATOM 1506 O O . ALA A 1 204 ? 14.027 -1.239 -5.408 1.00 97.38 204 ALA A O 1
ATOM 1507 N N . THR A 1 205 ? 16.045 -1.676 -6.311 1.00 96.56 205 THR A N 1
ATOM 1508 C CA . THR A 1 205 ? 16.891 -1.418 -5.131 1.00 96.56 205 THR A CA 1
ATOM 1509 C C . THR A 1 205 ? 18.170 -0.705 -5.565 1.00 96.56 205 THR A C 1
ATOM 1511 O O . THR A 1 205 ? 18.567 -0.830 -6.729 1.00 96.56 205 THR A O 1
ATOM 1514 N N . GLY A 1 206 ? 18.817 0.006 -4.639 1.00 95.69 206 GLY A N 1
ATOM 1515 C CA . GLY A 1 206 ? 19.961 0.860 -4.972 1.00 95.69 206 GLY A CA 1
ATOM 1516 C C . GLY A 1 206 ? 19.522 2.003 -5.883 1.00 95.69 206 GLY A C 1
ATOM 1517 O O . GLY A 1 206 ? 20.106 2.210 -6.940 1.00 95.69 206 GLY A O 1
ATOM 1518 N N . VAL A 1 207 ? 18.393 2.638 -5.549 1.00 95.81 207 VAL A N 1
ATOM 1519 C CA . VAL A 1 207 ? 17.870 3.770 -6.312 1.00 95.81 207 VAL A CA 1
ATOM 1520 C C . VAL A 1 207 ? 18.508 5.056 -5.814 1.00 95.81 207 VAL A C 1
ATOM 1522 O O . VAL A 1 207 ? 18.299 5.458 -4.668 1.00 95.81 207 VAL A O 1
ATOM 1525 N N . GLU A 1 208 ? 19.233 5.710 -6.708 1.00 91.56 208 GLU A N 1
ATOM 1526 C CA . GLU A 1 208 ? 19.832 7.020 -6.504 1.00 91.56 208 GLU A CA 1
ATOM 1527 C C . GLU A 1 208 ? 18.996 8.079 -7.228 1.00 91.56 208 GLU A C 1
ATOM 1529 O O . GLU A 1 208 ? 18.492 7.856 -8.335 1.00 91.56 208 GLU A O 1
ATOM 1534 N N . ALA A 1 209 ? 18.804 9.230 -6.581 1.00 78.00 209 ALA A N 1
ATOM 1535 C CA . ALA A 1 209 ? 18.111 10.352 -7.200 1.00 78.00 209 ALA A CA 1
ATOM 1536 C C . ALA A 1 209 ? 18.898 10.859 -8.418 1.00 78.00 209 ALA A C 1
ATOM 1538 O O . ALA A 1 209 ? 20.122 10.734 -8.464 1.00 78.00 209 ALA A O 1
ATOM 1539 N N . ALA A 1 210 ? 18.194 11.450 -9.386 1.00 72.38 210 ALA A N 1
ATOM 1540 C CA . ALA A 1 210 ? 18.842 12.160 -10.481 1.00 72.38 210 ALA A CA 1
ATOM 1541 C C . ALA A 1 210 ? 19.806 13.202 -9.888 1.00 72.38 210 ALA A C 1
ATOM 1543 O O . ALA A 1 210 ? 19.388 14.020 -9.064 1.00 72.38 210 ALA A O 1
ATOM 1544 N N . GLY A 1 211 ? 21.088 13.140 -10.258 1.00 59.78 211 GLY A N 1
ATOM 1545 C CA . GLY A 1 211 ? 22.047 14.184 -9.902 1.00 59.78 211 GLY A CA 1
ATOM 1546 C C . GLY A 1 211 ? 21.549 15.524 -10.442 1.00 59.78 211 GLY A C 1
ATOM 1547 O O . GLY A 1 211 ? 21.191 15.606 -11.617 1.00 59.78 211 GLY A O 1
ATOM 1548 N N . GLY A 1 212 ? 21.452 16.522 -9.562 1.00 43.53 212 GLY A N 1
ATOM 1549 C CA . GLY A 1 212 ? 21.156 17.908 -9.933 1.00 43.53 212 GLY A CA 1
ATOM 1550 C C . GLY A 1 212 ? 22.344 18.598 -10.583 1.00 43.53 212 GLY A C 1
ATOM 1551 O O . GLY A 1 212 ? 23.492 18.189 -10.291 1.00 43.53 212 GLY A O 1
#

Radius of gyration: 19.73 Å; Cα contacts (8 Å, |Δi|>4): 383; chains: 1; bounding box: 48×37×54 Å

Sequence (212 aa):
MAAGIGFRWRVAAIAGRDGLLDAASGTILVAEGQSPRRQRFTLAHEVMHRLIEEDGELLSDLHEAYEGAALERALERLCNLGAAEMLLPRAEVARALAASGPNPRLLWELADRFGVSEPAAAVAVVGALGPGSLAAVFGGRPPAVYFAFGAGAPARGTVLPEDHPLAAVLTTGLPQRGALELPGGARAERAWARPWCGRVYLLATGVEAAGG

Nearest PDB structures (foldseek):
  8sln-assembly1_A-2  TM=8.822E-01  e=1.649E-18  Deinococcus geothermalis DSM 11300
  3dte-assembly1_A  TM=8.857E-01  e=2.409E-17  Deinococcus deserti
  3dti-assembly1_A  TM=8.881E-01  e=5.227E-17  Deinococcus deserti
  8slm-assembly1_A-2  TM=8.103E-01  e=4.640E-17  Deinococcus geothermalis DSM 11300
  6cyy-assembly1_A  TM=5.226E-01  e=1.151E-07  Mycobacterium tuberculosis H37Rv